Protein AF-0000000087668337 (afdb_homodimer)

Solvent-accessible surface area (backbone atoms only — not comparable to full-atom values): 15144 Å² total; per-residue (Å²): 127,88,75,75,79,46,71,64,55,29,49,51,50,40,56,55,50,51,51,52,46,49,46,36,30,24,17,50,89,38,24,88,79,44,70,65,66,58,62,66,52,31,51,35,89,62,14,36,35,23,49,52,70,34,54,79,33,43,48,66,58,47,54,49,54,56,60,73,37,53,34,71,37,79,84,42,61,47,74,46,82,41,77,73,42,81,50,44,76,55,94,60,34,35,32,36,32,30,31,45,35,35,34,46,77,85,37,49,31,29,29,30,35,43,37,31,33,34,65,29,90,85,16,95,53,37,34,22,39,38,35,38,43,27,12,42,65,36,70,63,70,70,73,84,117,129,87,77,75,79,48,72,65,55,30,48,52,51,40,56,54,52,52,52,52,47,50,47,36,31,25,17,49,90,38,25,88,79,44,71,66,66,57,63,67,52,29,50,33,89,60,13,36,37,22,50,52,70,33,55,78,34,45,47,66,59,45,51,49,53,57,60,72,36,55,32,70,38,81,83,43,61,48,74,44,83,39,78,73,41,84,50,43,76,57,94,59,34,36,32,36,32,32,32,46,36,35,34,46,77,84,38,51,31,30,30,31,34,43,37,32,34,33,64,28,89,84,14,94,54,39,33,23,39,39,35,37,42,27,12,42,63,35,69,63,71,71,76,82,118

Sequence (290 aa):
MSGSISLFERASAEVIAFHRFFVAWYDAATADTTDFGRCEQVFGQGFHMIPPTGRIFDREATIDLIRSNRGSFNGDFSIEIEDIRCGWEAADTIVVTYIEAQVRAGISSRRQASALFTSSSSAPNGVEWRHLHETWLQMPETSQAMSGSISLFERASAEVIAFHRFFVAWYDAATADTTDFGRCEQVFGQGFHMIPPTGRIFDREATIDLIRSNRGSFNGDFSIEIEDIRCGWEAADTIVVTYIEAQVRAGISSRRQASALFTSSSSAPNGVEWRHLHETWLQMPETSQA

Radius of gyration: 20.33 Å; Cα contacts (8 Å, |Δi|>4): 617; chains: 2; bounding box: 59×62×48 Å

Structure (mmCIF, N/CA/C/O backbone):
data_AF-0000000087668337-model_v1
#
loop_
_entity.id
_entity.type
_entity.pdbx_description
1 polymer 'DUF4440 domain-containing protein'
#
loop_
_atom_site.group_PDB
_atom_site.id
_atom_site.type_symbol
_atom_site.label_atom_id
_atom_site.label_alt_id
_atom_site.label_comp_id
_atom_site.label_asym_id
_atom_site.label_entity_id
_atom_site.label_seq_id
_atom_site.pdbx_PDB_ins_code
_atom_site.Cartn_x
_atom_site.Cartn_y
_atom_site.Cartn_z
_atom_site.occupancy
_atom_site.B_iso_or_equiv
_atom_site.auth_seq_id
_atom_site.auth_comp_id
_atom_site.auth_asym_id
_atom_site.auth_atom_id
_atom_site.pdbx_PDB_model_num
ATOM 1 N N . MET A 1 1 ? 30.109 9.797 21.062 1 36.62 1 MET A N 1
ATOM 2 C CA . MET A 1 1 ? 29.703 9.141 19.828 1 36.62 1 MET A CA 1
ATOM 3 C C . MET A 1 1 ? 28.312 9.578 19.406 1 36.62 1 MET A C 1
ATOM 5 O O . MET A 1 1 ? 27.328 9.266 20.078 1 36.62 1 MET A O 1
ATOM 9 N N . SER A 1 2 ? 27.906 10.82 19.156 1 43.69 2 SER A N 1
ATOM 10 C CA . SER A 1 2 ? 26.672 11.562 19 1 43.69 2 SER A CA 1
ATOM 11 C C . SER A 1 2 ? 25.641 10.766 18.188 1 43.69 2 SER A C 1
ATOM 13 O O . SER A 1 2 ? 25.828 10.531 17 1 43.69 2 SER A O 1
ATOM 15 N N . GLY A 1 3 ? 25.109 9.57 18.516 1 52.59 3 GLY A N 1
ATOM 16 C CA . GLY A 1 3 ? 24.469 8.398 17.953 1 52.59 3 GLY A CA 1
ATOM 17 C C . GLY A 1 3 ? 23.422 8.742 16.906 1 52.59 3 GLY A C 1
ATOM 18 O O . GLY A 1 3 ? 22.438 9.414 17.203 1 52.59 3 GLY A O 1
ATOM 19 N N . SER A 1 4 ? 23.781 8.898 15.523 1 75.69 4 SER A N 1
ATOM 20 C CA . SER A 1 4 ? 23 9.336 14.367 1 75.69 4 SER A CA 1
ATOM 21 C C . SER A 1 4 ? 21.625 8.664 14.336 1 75.69 4 SER A C 1
ATOM 23 O O . SER A 1 4 ? 21.516 7.48 14.664 1 75.69 4 SER A O 1
ATOM 25 N N . ILE A 1 5 ? 20.562 9.5 14.445 1 90.44 5 ILE A N 1
ATOM 26 C CA . ILE A 1 5 ? 19.172 9.078 14.359 1 90.44 5 ILE A CA 1
ATOM 27 C C . ILE A 1 5 ? 18.984 8.148 13.164 1 90.44 5 ILE A C 1
ATOM 29 O O . ILE A 1 5 ? 19.453 8.438 12.062 1 90.44 5 ILE A O 1
ATOM 33 N N . SER A 1 6 ? 18.594 6.844 13.398 1 96.38 6 SER A N 1
ATOM 34 C CA . SER A 1 6 ? 18.422 5.844 12.352 1 96.38 6 SER A CA 1
ATOM 35 C C . SER A 1 6 ? 17.406 6.301 11.312 1 96.38 6 SER A C 1
ATOM 37 O O . SER A 1 6 ? 16.625 7.227 11.562 1 96.38 6 SER A O 1
ATOM 39 N N . LEU A 1 7 ? 17.578 5.754 10.148 1 97.62 7 LEU A N 1
ATOM 40 C CA . LEU A 1 7 ? 16.594 6.027 9.094 1 97.62 7 LEU A CA 1
ATOM 41 C C . LEU A 1 7 ? 15.18 5.738 9.586 1 97.62 7 LEU A C 1
ATOM 43 O O . LEU A 1 7 ? 14.25 6.492 9.281 1 97.62 7 LEU A O 1
ATOM 47 N N . PHE A 1 8 ? 15 4.664 10.375 1 98.38 8 PHE A N 1
ATOM 48 C CA 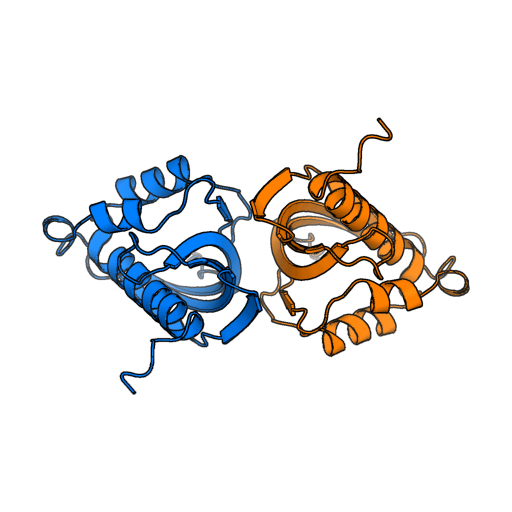. PHE A 1 8 ? 13.695 4.309 10.93 1 98.38 8 PHE A CA 1
ATOM 49 C C . PHE A 1 8 ? 13.195 5.395 11.867 1 98.38 8 PHE A C 1
ATOM 51 O O . PHE A 1 8 ? 12.023 5.77 11.828 1 98.38 8 PHE A O 1
ATOM 58 N N . GLU A 1 9 ? 14.008 5.809 12.656 1 98.19 9 GLU A N 1
ATOM 59 C CA . GLU A 1 9 ? 13.625 6.859 13.586 1 98.19 9 GLU A CA 1
ATOM 60 C C . GLU A 1 9 ? 13.227 8.133 12.852 1 98.19 9 GLU A C 1
ATOM 62 O O . GLU A 1 9 ? 12.258 8.797 13.219 1 98.19 9 GLU A O 1
ATOM 67 N N . ARG A 1 10 ? 13.945 8.5 11.82 1 98.5 10 ARG A N 1
ATOM 68 C CA . ARG A 1 10 ? 13.609 9.68 11.023 1 98.5 10 ARG A CA 1
ATOM 69 C C . ARG A 1 10 ? 12.266 9.5 10.32 1 98.5 10 ARG A C 1
ATOM 71 O O . ARG A 1 10 ? 11.43 10.406 10.336 1 98.5 10 ARG A O 1
ATOM 78 N N . ALA A 1 11 ? 12.062 8.367 9.742 1 98.75 11 ALA A N 1
ATOM 79 C CA . ALA A 1 11 ? 10.805 8.078 9.047 1 98.75 11 ALA A CA 1
ATOM 80 C C . ALA A 1 11 ? 9.633 8.102 10.016 1 98.75 11 ALA A C 1
ATOM 82 O O . ALA A 1 11 ? 8.578 8.664 9.711 1 98.75 11 ALA A O 1
ATOM 83 N N . SER A 1 12 ? 9.82 7.496 11.195 1 98.81 12 SER A N 1
ATOM 84 C CA . SER A 1 12 ? 8.781 7.477 12.219 1 98.81 12 SER A CA 1
ATOM 85 C C . SER A 1 12 ? 8.414 8.891 12.672 1 98.81 12 SER A C 1
ATOM 87 O O . SER A 1 12 ? 7.238 9.227 12.781 1 98.81 12 SER A O 1
ATOM 89 N N . ALA A 1 13 ? 9.422 9.633 12.891 1 98.62 13 ALA A N 1
ATOM 90 C CA . ALA A 1 13 ? 9.203 11.023 13.289 1 98.62 13 ALA A CA 1
ATOM 91 C C . ALA A 1 13 ? 8.453 11.789 12.211 1 98.62 13 ALA A C 1
ATOM 93 O O . ALA A 1 13 ? 7.598 12.625 12.516 1 98.62 13 ALA A O 1
ATOM 94 N N . GLU A 1 14 ? 8.75 11.562 11.008 1 98.75 14 GLU A N 1
ATOM 95 C CA . GLU A 1 14 ? 8.094 12.258 9.898 1 98.75 14 GLU A CA 1
ATOM 96 C C . GLU A 1 14 ? 6.625 11.852 9.789 1 98.75 14 GLU A C 1
ATOM 98 O O . GLU A 1 14 ? 5.758 12.688 9.547 1 98.75 14 GLU A O 1
ATOM 103 N N . VAL A 1 15 ? 6.336 10.547 9.961 1 98.88 15 VAL A N 1
ATOM 104 C CA . VAL A 1 15 ? 4.949 10.094 9.938 1 98.88 15 VAL A CA 1
ATOM 105 C C . VAL A 1 15 ? 4.141 10.859 10.992 1 98.88 15 VAL A C 1
ATOM 107 O O . VAL A 1 15 ? 3.074 11.398 10.688 1 98.88 15 VAL A O 1
ATOM 110 N N . ILE A 1 16 ? 4.648 10.93 12.148 1 98.81 16 ILE A N 1
ATOM 111 C CA . ILE A 1 16 ? 3.959 11.578 13.258 1 98.81 16 ILE A CA 1
ATOM 112 C C . ILE A 1 16 ? 3.828 13.07 12.977 1 98.81 16 ILE A C 1
ATOM 114 O O . ILE A 1 16 ? 2.736 13.641 13.07 1 98.81 16 ILE A O 1
ATOM 118 N N . ALA A 1 17 ? 4.898 13.703 12.586 1 98.56 17 ALA A N 1
ATOM 119 C CA . ALA A 1 17 ? 4.922 15.148 12.352 1 98.56 17 ALA A CA 1
ATOM 120 C C . ALA A 1 17 ? 3.967 15.531 11.227 1 98.56 17 ALA A C 1
ATOM 122 O O . ALA A 1 17 ? 3.26 16.547 11.328 1 98.56 17 ALA A O 1
ATOM 123 N N . PHE A 1 18 ? 3.965 14.789 10.203 1 98.62 18 PHE A N 1
ATOM 124 C CA . PHE A 1 18 ? 3.133 15.125 9.055 1 98.62 18 PHE A CA 1
ATOM 125 C C . PHE A 1 18 ? 1.654 15.008 9.398 1 98.62 18 PHE A C 1
ATOM 127 O O . PHE A 1 18 ? 0.834 15.797 8.93 1 98.62 18 PHE A O 1
ATOM 134 N N . HIS A 1 19 ? 1.286 14.039 10.18 1 98.69 19 HIS A N 1
ATOM 135 C CA . HIS A 1 19 ? -0.12 13.891 10.531 1 98.69 19 HIS A CA 1
ATOM 136 C C . HIS A 1 19 ? -0.551 14.953 11.539 1 98.69 19 HIS A C 1
ATOM 138 O O . HIS A 1 19 ? -1.711 15.367 11.547 1 98.69 19 HIS A O 1
ATOM 144 N N . ARG A 1 20 ? 0.39 15.375 12.391 1 98.12 20 ARG A N 1
ATOM 145 C CA . ARG A 1 20 ? 0.107 16.547 13.219 1 98.12 20 ARG A CA 1
ATOM 146 C C . ARG A 1 20 ? -0.131 17.781 12.359 1 98.12 20 ARG A C 1
ATOM 148 O O . ARG A 1 20 ? -1.021 18.578 12.641 1 98.12 20 ARG A O 1
ATOM 155 N N . PHE A 1 21 ? 0.666 17.906 11.305 1 98.44 21 PHE A N 1
ATOM 156 C CA . PHE A 1 21 ? 0.483 18.984 10.344 1 98.44 21 PHE A CA 1
ATOM 157 C C . PHE A 1 21 ? -0.919 18.938 9.75 1 98.44 21 PHE A C 1
ATOM 159 O O . PHE A 1 21 ? -1.579 19.984 9.633 1 98.44 21 PHE A O 1
ATOM 166 N N . PHE A 1 22 ? -1.418 17.75 9.336 1 97.88 22 PHE A N 1
ATOM 167 C CA . PHE A 1 22 ? -2.748 17.609 8.758 1 97.88 22 PHE A CA 1
ATOM 168 C C . PHE A 1 22 ? -3.812 18.156 9.703 1 97.88 22 PHE A C 1
ATOM 170 O O . PHE A 1 22 ? -4.703 18.906 9.289 1 97.88 22 PHE A O 1
ATOM 177 N N . VAL A 1 23 ? -3.701 17.719 10.961 1 98.31 23 VAL A N 1
ATOM 178 C CA . VAL A 1 23 ? -4.699 18.125 11.945 1 98.31 23 VAL A CA 1
ATOM 179 C C . VAL A 1 23 ? -4.699 19.656 12.078 1 98.31 23 VAL A C 1
ATOM 181 O O . VAL A 1 23 ? -5.758 20.281 12.062 1 98.31 23 VAL A O 1
ATOM 184 N N . ALA A 1 24 ? -3.533 20.234 12.156 1 98.44 24 ALA A N 1
ATOM 185 C CA . ALA A 1 24 ? -3.418 21.688 12.328 1 98.44 24 ALA A CA 1
ATOM 186 C C . ALA A 1 24 ? -3.887 22.422 11.078 1 98.44 24 ALA A C 1
ATOM 188 O O . ALA A 1 24 ? -4.586 23.438 11.18 1 98.44 24 ALA A O 1
ATOM 189 N N . TRP A 1 25 ? -3.547 21.938 9.883 1 98.56 25 TRP A N 1
ATOM 190 C CA . TRP A 1 25 ? -3.848 22.594 8.609 1 98.56 25 TRP A CA 1
ATOM 191 C C . TRP A 1 25 ? -5.344 22.547 8.32 1 98.56 25 TRP A C 1
ATOM 193 O O . TRP A 1 25 ? -5.902 23.5 7.781 1 98.56 25 TRP A O 1
ATOM 203 N N . TYR A 1 26 ? -5.965 21.453 8.727 1 98.25 26 TYR A N 1
ATOM 204 C CA . TYR A 1 26 ? -7.375 21.281 8.414 1 98.25 26 TYR A CA 1
ATOM 205 C C . TYR A 1 26 ? -8.258 22.016 9.422 1 98.25 26 TYR A C 1
ATOM 207 O O . TYR A 1 26 ? -9.445 22.234 9.18 1 98.25 26 TYR A O 1
ATOM 215 N N . ASP A 1 27 ? -7.734 22.359 10.547 1 98.19 27 ASP A N 1
ATOM 216 C CA . ASP A 1 27 ? -8.5 23.031 11.594 1 98.19 27 ASP A CA 1
ATOM 217 C C . ASP A 1 27 ? -8.562 24.547 11.359 1 98.19 27 ASP A C 1
ATOM 219 O O . ASP A 1 27 ? -7.527 25.203 11.258 1 98.19 27 ASP A O 1
ATOM 223 N N . ALA A 1 28 ? -9.758 25.094 11.336 1 98.19 28 ALA A N 1
ATOM 224 C CA . ALA A 1 28 ? -9.953 26.531 11.109 1 98.19 28 ALA A CA 1
ATOM 225 C C . ALA A 1 28 ? -9.203 27.359 12.141 1 98.19 28 ALA A C 1
ATOM 227 O O . ALA A 1 28 ? -8.672 28.422 11.828 1 98.19 28 ALA A O 1
ATOM 228 N N . ALA A 1 29 ? -9.039 26.875 13.305 1 98.19 29 ALA A N 1
ATOM 229 C CA . ALA A 1 29 ? -8.453 27.609 14.422 1 98.19 29 ALA A CA 1
ATOM 230 C C . ALA A 1 29 ? -6.941 27.734 14.258 1 98.19 29 ALA A C 1
ATOM 232 O O . ALA A 1 29 ? -6.336 28.688 14.75 1 98.19 29 ALA A O 1
ATOM 233 N N . THR A 1 30 ? -6.375 26.828 13.562 1 98.44 30 THR A N 1
ATOM 234 C CA . THR A 1 30 ? -4.918 26.797 13.562 1 98.44 30 THR A CA 1
ATOM 235 C C . THR A 1 30 ? -4.379 26.938 12.141 1 98.44 30 THR A C 1
ATOM 237 O O . THR A 1 30 ? -3.182 27.156 11.945 1 98.44 30 THR A O 1
ATOM 240 N N . ALA A 1 31 ? -5.18 26.891 11.086 1 98.38 31 ALA A N 1
ATOM 241 C CA . ALA A 1 31 ? -4.754 26.844 9.688 1 98.38 31 ALA A CA 1
ATOM 242 C C . ALA A 1 31 ? -3.914 28.062 9.32 1 98.38 31 ALA A C 1
ATOM 244 O O . ALA A 1 31 ? -2.898 27.938 8.633 1 98.38 31 ALA A O 1
ATOM 245 N N . ASP A 1 32 ? -4.273 29.188 9.789 1 97.81 32 ASP A N 1
ATOM 246 C CA . ASP A 1 32 ? -3.627 30.438 9.391 1 97.81 32 ASP A CA 1
ATOM 247 C C . ASP A 1 32 ? -2.199 30.516 9.922 1 97.81 32 ASP A C 1
ATOM 249 O O . ASP A 1 32 ? -1.37 31.266 9.391 1 97.81 32 ASP A O 1
ATOM 253 N N . THR A 1 33 ? -1.913 29.797 10.953 1 97.94 33 THR A N 1
ATOM 254 C CA . THR A 1 33 ? -0.583 29.859 11.555 1 97.94 33 THR A CA 1
ATOM 255 C C . THR A 1 33 ? 0.215 28.609 11.219 1 97.94 33 THR A C 1
ATOM 257 O O . THR A 1 33 ? 1.307 28.391 11.75 1 97.94 33 THR A O 1
ATOM 260 N N . THR A 1 34 ? -0.362 27.734 10.492 1 98.25 34 THR A N 1
ATOM 261 C CA . THR A 1 34 ? 0.309 26.5 10.094 1 98.25 34 THR A CA 1
ATOM 262 C C . THR A 1 34 ? 1.087 26.688 8.797 1 98.25 34 THR A C 1
ATOM 264 O O . THR A 1 34 ? 0.551 27.219 7.82 1 98.25 34 THR A O 1
ATOM 267 N N . ASP A 1 35 ? 2.301 26.297 8.742 1 97.5 35 ASP A N 1
ATOM 268 C CA . ASP A 1 35 ? 3.184 26.484 7.594 1 97.5 35 ASP A CA 1
ATOM 269 C C . ASP A 1 35 ? 2.914 25.438 6.516 1 97.5 35 ASP A C 1
ATOM 271 O O . ASP A 1 35 ? 3.387 24.312 6.613 1 97.5 35 ASP A O 1
ATOM 275 N N . PHE A 1 36 ? 2.281 25.797 5.449 1 98.19 36 PHE A N 1
ATOM 276 C CA . PHE A 1 36 ? 1.976 24.875 4.352 1 98.19 36 PHE A CA 1
ATOM 277 C C . PHE A 1 36 ? 3.248 24.469 3.621 1 98.19 36 PHE A C 1
ATOM 279 O O . PHE A 1 36 ? 3.287 23.406 2.98 1 98.19 36 PHE A O 1
ATOM 286 N N . GLY A 1 37 ? 4.32 25.25 3.662 1 97.06 37 GLY A N 1
ATOM 287 C CA . GLY A 1 37 ? 5.586 24.938 3.014 1 97.06 37 GLY A CA 1
ATOM 288 C C . GLY A 1 37 ? 6.137 23.578 3.398 1 97.06 37 GLY A C 1
ATOM 289 O O . GLY A 1 37 ? 6.77 22.906 2.58 1 97.06 37 GLY A O 1
ATOM 290 N N . ARG A 1 38 ? 5.875 23.156 4.594 1 96.25 38 ARG A N 1
ATOM 291 C CA . ARG A 1 38 ? 6.324 21.844 5.047 1 96.25 38 ARG A CA 1
ATOM 292 C C . ARG A 1 38 ? 5.805 20.75 4.125 1 96.25 38 ARG A C 1
ATOM 294 O O . ARG A 1 38 ? 6.539 19.812 3.781 1 96.25 38 ARG A O 1
ATOM 301 N N . CYS A 1 39 ? 4.531 20.828 3.779 1 95.62 39 CYS A N 1
ATOM 302 C CA . CYS A 1 39 ? 3.891 19.844 2.902 1 95.62 39 CYS A CA 1
ATOM 303 C C . CYS A 1 39 ? 4.664 19.703 1.597 1 95.62 39 CYS A C 1
ATOM 305 O O . CYS A 1 39 ? 4.953 18.578 1.166 1 95.62 39 CYS A O 1
ATOM 307 N N . GLU A 1 40 ? 5.066 20.766 1.047 1 95.12 40 GLU A N 1
ATOM 308 C CA . GLU A 1 40 ? 5.746 20.75 -0.246 1 95.12 40 GLU A CA 1
ATOM 309 C C . GLU A 1 40 ? 7.16 20.203 -0.123 1 95.12 40 GLU A C 1
ATOM 311 O O . GLU A 1 40 ? 7.715 19.672 -1.091 1 95.12 40 GLU A O 1
ATOM 316 N N . GLN A 1 41 ? 7.715 20.266 1.023 1 96.94 41 GLN A N 1
ATOM 317 C CA . GLN A 1 41 ? 9.102 19.891 1.257 1 96.94 41 GLN A CA 1
ATOM 318 C C . GLN A 1 41 ? 9.234 18.391 1.521 1 96.94 41 GLN A C 1
ATOM 320 O O . GLN A 1 41 ? 10.32 17.828 1.367 1 96.94 41 GLN A O 1
ATOM 325 N N . VAL A 1 42 ? 8.133 17.781 1.896 1 98.25 42 VAL A N 1
ATOM 326 C CA . VAL A 1 42 ? 8.297 16.406 2.393 1 98.25 42 VAL A CA 1
ATOM 327 C C . VAL A 1 42 ? 7.934 15.414 1.295 1 98.25 42 VAL A C 1
ATOM 329 O O . VAL A 1 42 ? 8.336 14.25 1.349 1 98.25 42 VAL A O 1
ATOM 332 N N . PHE A 1 43 ? 7.16 15.836 0.313 1 98.25 43 PHE A N 1
ATOM 333 C CA . PHE A 1 43 ? 6.844 14.938 -0.789 1 98.25 43 PHE A CA 1
ATOM 334 C C . PHE A 1 43 ? 7.926 14.992 -1.861 1 98.25 43 PHE A C 1
ATOM 336 O O . PHE A 1 43 ? 8.125 16.031 -2.502 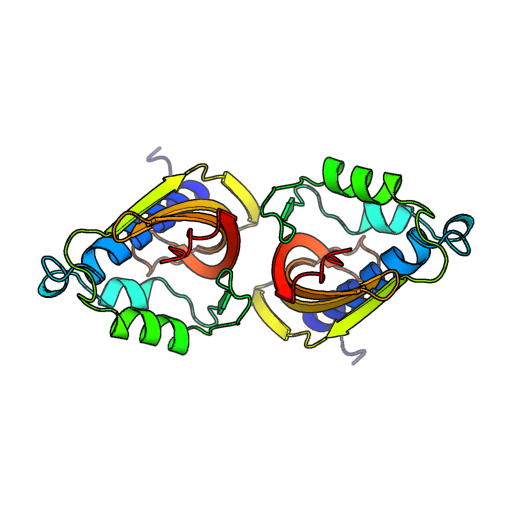1 98.25 43 PHE A O 1
ATOM 343 N N . GLY A 1 44 ? 8.602 13.891 -2.012 1 97.38 44 GLY A N 1
ATOM 344 C CA . GLY A 1 44 ? 9.617 13.836 -3.047 1 97.38 44 GLY A CA 1
ATOM 345 C C . GLY A 1 44 ? 9.047 13.93 -4.449 1 97.38 44 GLY A C 1
ATOM 346 O O . GLY A 1 44 ? 7.848 13.75 -4.652 1 97.38 44 GLY A O 1
ATOM 347 N N . GLN A 1 45 ? 9.953 14.234 -5.395 1 94.12 45 GLN A N 1
ATOM 348 C CA . GLN A 1 45 ? 9.547 14.172 -6.797 1 94.12 45 GLN A CA 1
ATOM 349 C C . GLN A 1 45 ? 9.102 12.758 -7.172 1 94.12 45 GLN A C 1
ATOM 351 O O . GLN A 1 45 ? 9.727 11.773 -6.754 1 94.12 45 GLN A O 1
ATOM 356 N N . GLY A 1 46 ? 8.016 12.633 -7.824 1 94 46 GLY A N 1
ATOM 357 C CA . GLY A 1 46 ? 7.516 11.336 -8.242 1 94 46 GLY A CA 1
ATOM 358 C C . GLY A 1 46 ? 6.629 10.672 -7.203 1 94 46 GLY A C 1
ATOM 359 O O . GLY A 1 46 ? 6.195 9.531 -7.383 1 94 46 GLY A O 1
ATOM 360 N N . PHE A 1 47 ? 6.402 11.383 -6.133 1 97.88 47 PHE A N 1
ATOM 361 C CA . PHE A 1 47 ? 5.551 10.844 -5.082 1 97.88 47 PHE A CA 1
ATOM 362 C C . PHE A 1 47 ? 4.188 10.453 -5.641 1 97.88 47 PHE A C 1
ATOM 364 O O . PHE A 1 47 ? 3.619 11.172 -6.465 1 97.88 47 PHE A O 1
ATOM 371 N N . HIS A 1 48 ? 3.682 9.312 -5.195 1 98.44 48 HIS A N 1
ATOM 372 C CA . HIS A 1 48 ? 2.307 8.883 -5.414 1 98.44 48 HIS A CA 1
ATOM 373 C C . HIS A 1 48 ? 1.674 8.383 -4.117 1 98.44 48 HIS A C 1
ATOM 375 O O . HIS A 1 48 ? 2.363 7.832 -3.256 1 98.44 48 HIS A O 1
ATOM 381 N N . MET A 1 49 ? 0.405 8.539 -4.035 1 98.5 49 MET A N 1
ATOM 382 C CA . MET A 1 49 ? -0.319 7.93 -2.926 1 98.5 49 MET A CA 1
ATOM 383 C C . MET A 1 49 ? -1.58 7.227 -3.418 1 98.5 49 MET A C 1
ATOM 385 O O . MET A 1 49 ? -2.117 7.574 -4.473 1 98.5 49 MET A O 1
ATOM 389 N N . ILE A 1 50 ? -1.956 6.27 -2.752 1 98.81 50 ILE A N 1
ATOM 390 C CA . ILE A 1 50 ? -3.186 5.508 -2.945 1 98.81 50 ILE A CA 1
ATOM 391 C C . ILE A 1 50 ? -3.951 5.418 -1.627 1 98.81 50 ILE A C 1
ATOM 393 O O . ILE A 1 50 ? -3.66 4.562 -0.789 1 98.81 50 ILE A O 1
ATOM 397 N N . PRO A 1 51 ? -4.902 6.316 -1.447 1 98.31 51 PRO A N 1
ATOM 398 C CA . PRO A 1 51 ? -5.781 6.188 -0.283 1 98.31 51 PRO A CA 1
ATOM 399 C C . PRO A 1 51 ? -6.695 4.969 -0.364 1 98.31 51 PRO A C 1
ATOM 401 O O . PRO A 1 51 ? -6.68 4.246 -1.363 1 98.31 51 PRO A O 1
ATOM 404 N N . PRO A 1 52 ? -7.504 4.691 0.689 1 98.12 52 PRO A N 1
ATOM 405 C CA . PRO A 1 52 ? -8.305 3.465 0.751 1 98.12 52 PRO A CA 1
ATOM 406 C C . PRO A 1 52 ? -9.312 3.363 -0.388 1 98.12 52 PRO A C 1
ATOM 408 O O . PRO A 1 52 ? -9.898 2.299 -0.604 1 98.12 52 PRO A O 1
ATOM 411 N N . THR A 1 53 ? -9.508 4.367 -1.144 1 96.44 53 THR A N 1
ATOM 412 C CA . THR A 1 53 ? -10.406 4.32 -2.293 1 96.44 53 THR A CA 1
ATOM 413 C C . THR A 1 53 ? -9.758 3.572 -3.455 1 96.44 53 THR A C 1
ATOM 415 O O . THR A 1 53 ? -10.438 3.184 -4.406 1 96.44 53 THR A O 1
ATOM 418 N N . GLY A 1 54 ? -8.477 3.477 -3.451 1 97.81 54 GLY A N 1
ATOM 419 C CA . GLY A 1 54 ? -7.734 2.775 -4.484 1 97.81 54 GLY A CA 1
ATOM 420 C C . GLY A 1 54 ? -7.281 3.684 -5.613 1 97.81 54 GLY A C 1
ATOM 421 O O . GLY A 1 54 ? -6.484 3.279 -6.461 1 97.81 54 GLY A O 1
ATOM 422 N N . ARG A 1 55 ? -7.789 4.891 -5.645 1 97.19 55 ARG A N 1
ATOM 423 C CA . ARG A 1 55 ? -7.398 5.832 -6.688 1 97.19 55 ARG A CA 1
ATOM 424 C C . ARG A 1 55 ? -5.961 6.305 -6.492 1 97.19 55 ARG A C 1
ATOM 426 O O . ARG A 1 55 ? -5.543 6.578 -5.367 1 97.19 55 ARG A O 1
ATOM 433 N N . ILE A 1 56 ? -5.254 6.469 -7.617 1 98.31 56 ILE A N 1
ATOM 434 C CA . ILE A 1 56 ? -3.871 6.926 -7.527 1 98.31 56 ILE A CA 1
ATOM 435 C C . ILE A 1 56 ? -3.82 8.445 -7.652 1 98.31 56 ILE A C 1
ATOM 437 O O . ILE A 1 56 ? -4.418 9.023 -8.562 1 98.31 56 ILE A O 1
ATOM 441 N N . PHE A 1 57 ? -3.133 9.125 -6.742 1 98.38 57 PHE A N 1
ATOM 442 C CA . PHE A 1 57 ? -2.84 10.555 -6.812 1 98.38 57 PHE A CA 1
ATOM 443 C C . PHE A 1 57 ? -1.344 10.789 -6.977 1 98.38 57 PHE A C 1
ATOM 445 O O . PHE A 1 57 ? -0.533 10.188 -6.27 1 98.38 57 PHE A O 1
ATOM 452 N N . ASP A 1 58 ? -1.001 11.617 -7.883 1 98.31 58 ASP A N 1
ATOM 453 C CA . ASP A 1 58 ? 0.4 12.016 -7.953 1 98.31 58 ASP A CA 1
ATOM 454 C C . ASP A 1 58 ? 0.689 13.172 -6.996 1 98.31 58 ASP A C 1
ATOM 456 O O . ASP A 1 58 ? -0.187 13.594 -6.238 1 98.31 58 ASP A O 1
ATOM 460 N N . ARG A 1 59 ? 1.895 13.609 -7.035 1 98.25 59 ARG A N 1
ATOM 461 C CA . ARG A 1 59 ? 2.387 14.617 -6.102 1 98.25 59 ARG A CA 1
ATOM 462 C C . ARG A 1 59 ? 1.554 15.891 -6.188 1 98.25 59 ARG A C 1
ATOM 464 O O . ARG A 1 59 ? 1.077 16.391 -5.168 1 98.25 59 ARG A O 1
ATOM 471 N N . GLU A 1 60 ? 1.364 16.406 -7.363 1 98.19 60 GLU A N 1
ATOM 472 C CA 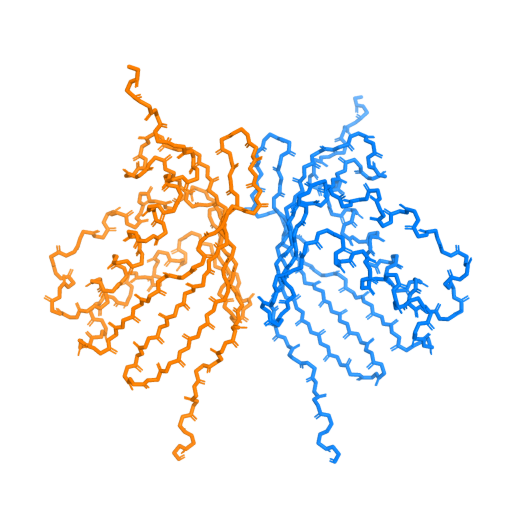. GLU A 1 60 ? 0.641 17.656 -7.551 1 98.19 60 GLU A CA 1
ATOM 473 C C . GLU A 1 60 ? -0.806 17.531 -7.078 1 98.19 60 GLU A C 1
ATOM 475 O O . GLU A 1 60 ? -1.299 18.391 -6.344 1 98.19 60 GLU A O 1
ATOM 480 N N . ALA A 1 61 ? -1.446 16.484 -7.52 1 98.06 61 ALA A N 1
ATOM 481 C CA . ALA A 1 61 ? -2.832 16.266 -7.117 1 98.06 61 ALA A CA 1
ATOM 482 C C . ALA A 1 61 ? -2.947 16.125 -5.602 1 98.06 61 ALA A C 1
ATOM 484 O O . ALA A 1 61 ? -3.904 16.625 -5 1 98.06 61 ALA A O 1
ATOM 485 N N . THR A 1 62 ? -2.01 15.453 -4.953 1 98.06 62 THR A N 1
ATOM 486 C CA . THR A 1 62 ? -1.988 15.297 -3.504 1 98.06 62 THR A CA 1
ATOM 487 C C . THR A 1 62 ? -1.871 16.656 -2.814 1 98.06 62 THR A C 1
ATOM 489 O O . THR A 1 62 ? -2.66 16.969 -1.921 1 98.06 62 THR A O 1
ATOM 492 N N . ILE A 1 63 ? -0.921 17.406 -3.24 1 98.19 63 ILE A N 1
ATOM 493 C CA . ILE A 1 63 ? -0.667 18.703 -2.633 1 98.19 63 ILE A CA 1
ATOM 494 C C . ILE A 1 63 ? -1.884 19.609 -2.82 1 98.19 63 ILE A C 1
ATOM 496 O O . ILE A 1 63 ? -2.289 20.312 -1.893 1 98.19 63 ILE A O 1
ATOM 500 N N . ASP A 1 64 ? -2.516 19.547 -3.951 1 98.06 64 ASP A N 1
ATOM 501 C CA . ASP A 1 64 ? -3.705 20.344 -4.223 1 98.06 64 ASP A CA 1
ATOM 502 C C . ASP A 1 64 ? -4.859 19.953 -3.309 1 98.06 64 ASP A C 1
ATOM 504 O O . ASP A 1 64 ? -5.602 20.797 -2.826 1 98.06 64 ASP A O 1
ATOM 508 N N . LEU A 1 65 ? -5.008 18.688 -3.201 1 97.12 65 LEU A N 1
ATOM 509 C CA . LEU A 1 65 ? -6.051 18.188 -2.314 1 97.12 65 LEU A CA 1
ATOM 510 C C . LEU A 1 65 ? -5.852 18.703 -0.893 1 97.12 65 LEU A C 1
ATOM 512 O O . LEU A 1 65 ? -6.797 19.172 -0.255 1 97.12 65 LEU A O 1
ATOM 516 N N . ILE A 1 66 ? -4.637 18.578 -0.385 1 97.94 66 ILE A N 1
ATOM 517 C CA . ILE A 1 66 ? -4.328 19.062 0.961 1 97.94 66 ILE A CA 1
ATOM 518 C C . ILE A 1 66 ? -4.562 20.562 1.045 1 97.94 66 ILE A C 1
ATOM 520 O O . ILE A 1 66 ? -5.184 21.047 1.994 1 97.94 66 ILE A O 1
ATOM 524 N N . ARG A 1 67 ? -4.082 21.266 0.052 1 98.19 67 ARG A N 1
ATOM 525 C CA . ARG A 1 67 ? -4.25 22.719 0.011 1 98.19 67 ARG A CA 1
ATOM 526 C C . ARG A 1 67 ? -5.723 23.094 0.084 1 98.19 67 ARG A C 1
ATOM 528 O O . ARG A 1 67 ? -6.098 24.016 0.821 1 98.19 67 ARG A O 1
ATOM 535 N N . SER A 1 68 ? -6.547 22.422 -0.568 1 97.75 68 SER A N 1
ATOM 536 C CA . SER A 1 68 ? -7.965 22.75 -0.688 1 97.75 68 SER A CA 1
ATOM 537 C C . SER A 1 68 ? -8.703 22.469 0.617 1 97.75 68 SER A C 1
ATOM 539 O O . SER A 1 68 ? -9.805 22.984 0.829 1 97.75 68 SER A O 1
ATOM 541 N N . ASN A 1 69 ? -8.094 21.75 1.508 1 97.5 69 ASN A N 1
ATOM 542 C CA . ASN A 1 69 ? -8.758 21.375 2.756 1 97.5 69 ASN A CA 1
ATOM 543 C C . ASN A 1 69 ? -8.352 22.297 3.898 1 97.5 69 ASN A C 1
ATOM 545 O O . ASN A 1 69 ? -8.656 22.031 5.062 1 97.5 69 ASN A O 1
ATOM 549 N N . ARG A 1 70 ? -7.73 23.344 3.568 1 98.19 70 ARG A N 1
ATOM 550 C CA . ARG A 1 70 ? -7.309 24.297 4.594 1 98.19 70 ARG A CA 1
ATOM 551 C C . ARG A 1 70 ? -8.492 24.734 5.453 1 98.19 70 ARG A C 1
ATOM 553 O O . ARG A 1 70 ? -9.477 25.266 4.938 1 98.19 70 ARG A O 1
ATOM 560 N N . GLY A 1 71 ? -8.336 24.516 6.738 1 98.31 71 GLY A N 1
ATOM 561 C CA . GLY A 1 71 ? -9.297 25.062 7.684 1 98.31 71 GLY A CA 1
ATOM 562 C C . GLY A 1 71 ? -10.703 24.531 7.465 1 98.31 71 GLY A C 1
ATOM 563 O O . GLY A 1 71 ? -11.68 25.219 7.781 1 98.31 71 GLY A O 1
ATOM 564 N N . SER A 1 72 ? -10.82 23.375 6.867 1 97.5 72 SER A N 1
ATOM 565 C CA . SER A 1 72 ? -12.125 22.828 6.496 1 97.5 72 SER A CA 1
ATOM 566 C C . SER A 1 72 ? -12.82 22.203 7.699 1 97.5 72 SER A C 1
ATOM 568 O O . SER A 1 72 ? -14 21.859 7.629 1 97.5 72 SER A O 1
ATOM 570 N N . PHE A 1 73 ? -12.086 22.031 8.773 1 96.88 73 PHE A N 1
ATOM 571 C CA . PHE A 1 73 ? -12.664 21.406 9.961 1 96.88 73 PHE A CA 1
ATOM 572 C C . PHE A 1 73 ? -12.688 22.375 11.133 1 96.88 73 PHE A C 1
ATOM 574 O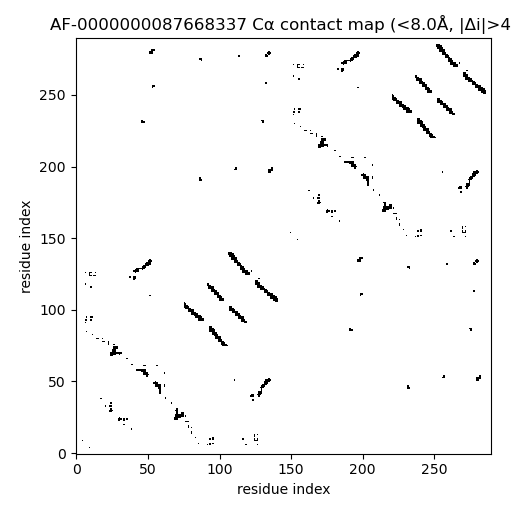 O . PHE A 1 73 ? -11.969 23.391 11.125 1 96.88 73 PHE A O 1
ATOM 581 N N . ASN A 1 74 ? -13.586 22.062 12.133 1 96.44 74 ASN A N 1
ATOM 582 C CA . ASN A 1 74 ? -13.781 22.953 13.281 1 96.44 74 ASN A CA 1
ATOM 583 C C . ASN A 1 74 ? -13.562 22.203 14.602 1 96.44 74 ASN A C 1
ATOM 585 O O . ASN A 1 74 ? -14.516 21.984 15.352 1 96.44 74 ASN A O 1
ATOM 589 N N . GLY A 1 75 ? -12.398 21.844 14.906 1 95.12 75 GLY A N 1
ATOM 590 C CA . GLY A 1 75 ? -12 21.281 16.188 1 95.12 75 GLY A CA 1
ATOM 591 C C . GLY A 1 75 ? -12.531 19.891 16.406 1 95.12 75 GLY A C 1
ATOM 592 O O . GLY A 1 75 ? -12.492 19.375 17.531 1 95.12 75 GLY A O 1
ATOM 593 N N . ASP A 1 76 ? -13.039 19.188 15.445 1 95.69 76 ASP A N 1
ATOM 594 C CA . ASP A 1 76 ? -13.68 17.875 15.594 1 95.69 76 ASP A CA 1
ATOM 595 C C . ASP A 1 76 ? -12.922 16.812 14.805 1 95.69 76 ASP A C 1
ATOM 597 O O . ASP A 1 76 ? -13.508 15.82 14.383 1 95.69 76 ASP A O 1
ATOM 601 N N . PHE A 1 77 ? -11.68 17.141 14.609 1 97.44 77 PHE A N 1
ATOM 602 C CA . PHE A 1 77 ? -10.859 16.219 13.836 1 97.44 77 PHE A CA 1
ATOM 603 C C . PHE A 1 77 ? -9.594 15.852 14.594 1 97.44 77 PHE A C 1
ATOM 605 O O . PHE A 1 77 ? -8.875 16.734 15.07 1 97.44 77 PHE A O 1
ATOM 612 N N . SER A 1 78 ? -9.32 14.531 14.703 1 98.12 78 SER A N 1
ATOM 613 C CA . SER A 1 78 ? -8.086 14.062 15.336 1 98.12 78 SER A CA 1
ATOM 614 C C . SER A 1 78 ? -7.52 12.852 14.609 1 98.12 78 SER A C 1
ATOM 616 O O . SER A 1 78 ? -8.266 12.078 14 1 98.12 78 SER A O 1
ATOM 618 N N . ILE A 1 79 ? -6.234 12.719 14.664 1 98.69 79 ILE A N 1
ATOM 619 C CA . ILE A 1 79 ? -5.523 11.578 14.109 1 98.69 79 ILE A CA 1
ATOM 620 C C . ILE A 1 79 ? -4.57 11 15.148 1 98.69 79 ILE A C 1
ATOM 622 O O . ILE A 1 79 ? -3.816 11.734 15.789 1 98.69 79 ILE A O 1
ATOM 626 N N . GLU A 1 80 ? -4.641 9.758 15.375 1 98.69 80 GLU A N 1
ATOM 627 C CA . GLU A 1 80 ? -3.641 9.023 16.141 1 98.69 80 GLU A CA 1
ATOM 628 C C . GLU A 1 80 ? -2.871 8.047 15.258 1 98.69 80 GLU A C 1
ATOM 630 O O . GLU A 1 80 ? -3.463 7.359 14.422 1 98.69 80 GLU A O 1
ATOM 635 N N . ILE A 1 81 ? -1.529 8.078 15.414 1 98.88 81 ILE A N 1
ATOM 636 C CA . ILE A 1 81 ? -0.671 7.141 14.703 1 98.88 81 ILE A CA 1
ATOM 637 C C . ILE A 1 81 ? -0.278 5.992 15.633 1 98.88 81 ILE A C 1
ATOM 639 O O . ILE A 1 81 ? 0.235 6.223 16.734 1 98.88 81 ILE A O 1
ATOM 643 N N . GLU A 1 82 ? -0.532 4.797 15.125 1 98.62 82 GLU A N 1
ATOM 644 C CA . GLU A 1 82 ? -0.302 3.604 15.938 1 98.62 82 GLU A CA 1
ATOM 645 C C . GLU A 1 82 ? 0.591 2.604 15.211 1 98.62 82 GLU A C 1
ATOM 647 O O . GLU A 1 82 ? 0.64 2.59 13.977 1 98.62 82 GLU A O 1
ATOM 652 N N . ASP A 1 83 ? 1.386 1.826 16.016 1 98.38 83 ASP A N 1
ATOM 653 C CA . ASP A 1 83 ? 2.025 0.594 15.562 1 98.38 83 ASP A CA 1
ATOM 654 C C . ASP A 1 83 ? 2.957 0.859 14.375 1 98.38 83 ASP A C 1
ATOM 656 O O . ASP A 1 83 ? 2.867 0.189 13.352 1 98.38 83 ASP A O 1
ATOM 660 N N . ILE A 1 84 ? 3.82 1.862 14.508 1 98.88 84 ILE A N 1
ATOM 661 C CA . ILE A 1 84 ? 4.82 2.105 13.477 1 98.88 84 ILE A CA 1
ATOM 662 C C . ILE A 1 84 ? 5.871 0.997 13.5 1 98.88 84 ILE A C 1
ATOM 664 O O . ILE A 1 84 ? 6.426 0.683 14.555 1 98.88 84 ILE A O 1
ATOM 668 N N . ARG A 1 85 ? 6.141 0.4 12.367 1 98.44 85 ARG A N 1
ATOM 669 C CA . ARG A 1 85 ? 7.113 -0.681 12.258 1 98.44 85 ARG A CA 1
ATOM 670 C C . ARG A 1 85 ? 7.949 -0.539 10.992 1 98.44 85 ARG A C 1
ATOM 672 O O . ARG A 1 85 ? 7.473 -0.013 9.984 1 98.44 85 ARG A O 1
ATOM 679 N N . CYS A 1 86 ? 9.133 -0.991 11.094 1 98.25 86 CYS A N 1
ATOM 680 C CA . CYS A 1 86 ? 9.953 -1.114 9.898 1 98.25 86 CYS A CA 1
ATOM 681 C C . CYS A 1 86 ? 9.523 -2.32 9.07 1 98.25 86 CYS A C 1
ATOM 683 O O . CYS A 1 86 ? 9.578 -3.457 9.539 1 98.25 86 CYS A O 1
ATOM 685 N N . GLY A 1 87 ? 9.133 -2.119 7.883 1 97.19 87 GLY A N 1
ATOM 686 C CA . GLY A 1 87 ? 8.742 -3.199 6.992 1 97.19 87 GLY A CA 1
ATOM 687 C C . GLY A 1 87 ? 9.898 -3.73 6.16 1 97.19 87 GLY A C 1
ATOM 688 O O . GLY A 1 87 ? 10.031 -4.941 5.969 1 97.19 87 GLY A O 1
ATOM 689 N N . TRP A 1 88 ? 10.648 -2.807 5.625 1 96.94 88 TRP A N 1
ATOM 690 C CA . TRP A 1 88 ? 11.797 -3.098 4.773 1 96.94 88 TRP A CA 1
ATOM 691 C C . TRP A 1 88 ? 12.758 -1.915 4.734 1 96.94 88 TRP A C 1
ATOM 693 O O . TRP A 1 88 ? 12.328 -0.759 4.707 1 96.94 88 TRP A O 1
ATOM 703 N N . GLU A 1 89 ? 14.047 -2.234 4.723 1 96.94 89 GLU A N 1
ATOM 704 C CA . GLU A 1 89 ? 15.039 -1.164 4.652 1 96.94 89 GLU A CA 1
ATOM 705 C C . GLU A 1 89 ? 16.266 -1.598 3.855 1 96.94 89 GLU A C 1
ATOM 707 O O . GLU A 1 89 ? 16.734 -2.727 4.004 1 96.94 89 GLU A O 1
ATOM 712 N N . ALA A 1 90 ? 16.688 -0.739 2.973 1 92.62 90 ALA A N 1
ATOM 713 C CA . ALA A 1 90 ? 17.953 -0.901 2.271 1 92.62 90 ALA A CA 1
ATOM 714 C C . ALA A 1 90 ? 18.578 0.453 1.951 1 92.62 90 ALA A C 1
ATOM 716 O O . ALA A 1 90 ? 17.953 1.295 1.303 1 92.62 90 ALA A O 1
ATOM 717 N N . ALA A 1 91 ? 19.828 0.585 2.342 1 89.19 91 ALA A N 1
ATOM 718 C CA . ALA A 1 91 ? 20.578 1.804 2.07 1 89.19 91 ALA A CA 1
ATOM 719 C C . ALA A 1 91 ? 19.812 3.039 2.541 1 89.19 91 ALA A C 1
ATOM 721 O O . ALA A 1 91 ? 19.516 3.176 3.729 1 89.19 91 ALA A O 1
ATOM 722 N N . ASP A 1 92 ? 19.406 3.877 1.696 1 95.12 92 ASP A N 1
ATOM 723 C CA . ASP A 1 92 ? 18.766 5.145 2.041 1 95.12 92 ASP A CA 1
ATOM 724 C C . ASP A 1 92 ? 17.25 5.066 1.834 1 95.12 92 ASP A C 1
ATOM 726 O O . ASP A 1 92 ? 16.594 6.098 1.742 1 95.12 92 ASP A O 1
ATOM 730 N N . THR A 1 93 ? 16.734 3.857 1.706 1 97.5 93 THR A N 1
ATOM 731 C CA . THR A 1 93 ? 15.328 3.646 1.415 1 97.5 93 THR A CA 1
ATOM 732 C C . THR A 1 93 ? 14.68 2.779 2.488 1 97.5 93 THR A C 1
ATOM 734 O O . THR A 1 93 ? 15.266 1.788 2.932 1 97.5 93 THR A O 1
ATOM 737 N N . ILE A 1 94 ? 13.461 3.145 2.93 1 98.06 94 ILE A N 1
ATOM 738 C CA . ILE A 1 94 ? 12.789 2.375 3.969 1 98.06 94 ILE A CA 1
ATOM 739 C C . ILE A 1 94 ? 11.281 2.359 3.701 1 98.06 94 ILE A C 1
ATOM 741 O O . ILE A 1 94 ? 10.719 3.346 3.225 1 98.06 94 ILE A O 1
ATOM 745 N N . VAL A 1 95 ? 10.672 1.228 3.91 1 98.69 95 VAL A N 1
ATOM 746 C CA . VAL A 1 95 ? 9.227 1.119 4.027 1 98.69 95 VAL A CA 1
ATOM 747 C C . VAL A 1 95 ? 8.828 1.03 5.5 1 98.69 95 VAL A C 1
ATOM 749 O O . VAL A 1 95 ? 9.328 0.171 6.23 1 98.69 95 VAL A O 1
ATOM 752 N N . VAL A 1 96 ? 7.945 1.896 5.934 1 98.75 96 VAL A N 1
ATOM 753 C CA . VAL A 1 96 ? 7.359 1.787 7.266 1 98.75 96 VAL A CA 1
ATOM 754 C C . VAL A 1 96 ? 5.855 1.537 7.148 1 98.75 96 VAL A C 1
ATOM 756 O O . VAL A 1 96 ? 5.207 2.043 6.234 1 98.75 96 VAL A O 1
ATOM 759 N N . THR A 1 97 ? 5.359 0.741 8.023 1 98.88 97 THR A N 1
ATOM 760 C CA . THR A 1 97 ? 3.916 0.565 8.164 1 98.88 97 THR A CA 1
ATOM 761 C C . THR A 1 97 ? 3.416 1.218 9.453 1 98.88 97 THR A C 1
ATOM 763 O O . THR A 1 97 ? 4.176 1.374 10.414 1 98.88 97 THR A O 1
ATOM 766 N N . TYR A 1 98 ? 2.229 1.649 9.422 1 98.94 98 TYR A N 1
ATOM 767 C CA . TYR A 1 98 ? 1.589 2.23 10.602 1 98.94 98 TYR A CA 1
ATOM 768 C C . TYR A 1 98 ? 0.073 2.244 10.445 1 98.94 98 TYR A C 1
ATOM 770 O O . TYR A 1 98 ? -0.446 2.031 9.344 1 98.94 98 TYR A O 1
ATOM 778 N N . ILE A 1 99 ? -0.58 2.424 11.555 1 98.94 99 ILE A N 1
ATOM 779 C CA . ILE A 1 99 ? -2.029 2.592 11.555 1 98.94 99 ILE A CA 1
ATOM 780 C C . ILE A 1 99 ? -2.377 4.055 11.82 1 98.94 99 ILE A C 1
ATOM 782 O O . ILE A 1 99 ? -1.848 4.668 12.75 1 98.94 99 ILE A O 1
ATOM 786 N N . GLU A 1 100 ? -3.168 4.562 10.953 1 98.88 100 GLU A N 1
ATOM 787 C CA . GLU A 1 100 ? -3.754 5.887 11.133 1 98.88 100 GLU A CA 1
ATOM 788 C C . GLU A 1 100 ? -5.188 5.793 11.648 1 98.88 100 GLU A C 1
ATOM 790 O O . GLU A 1 100 ? -6.074 5.312 10.938 1 98.88 100 GLU A O 1
ATOM 795 N N . ALA A 1 101 ? -5.41 6.18 12.867 1 98.69 101 ALA A N 1
ATOM 796 C CA . ALA A 1 101 ? -6.742 6.234 13.469 1 98.69 101 ALA A CA 1
ATOM 797 C C . ALA A 1 101 ? -7.281 7.664 13.477 1 98.69 101 ALA A C 1
ATOM 799 O O . ALA A 1 101 ? -6.672 8.555 14.07 1 98.69 101 ALA A O 1
ATOM 800 N N . GLN A 1 102 ? -8.484 7.859 12.828 1 98.12 102 GLN A N 1
ATOM 801 C CA . GLN A 1 102 ? -9.062 9.195 12.703 1 98.12 102 GLN A CA 1
ATOM 802 C C . GLN A 1 102 ? -10.438 9.258 13.359 1 98.12 102 GLN A C 1
ATOM 804 O O . GLN A 1 102 ? -11.188 8.273 13.359 1 98.12 102 GLN A O 1
ATOM 809 N N . VAL A 1 103 ? -10.648 10.375 13.977 1 97.44 103 VAL A N 1
ATOM 810 C CA . VAL A 1 103 ? -12 10.727 14.391 1 97.44 103 VAL A CA 1
ATOM 811 C C . VAL A 1 103 ? -12.398 12.055 13.758 1 97.44 103 VAL A C 1
ATOM 813 O O . VAL A 1 103 ? -11.672 13.047 13.859 1 97.44 103 VAL A O 1
ATOM 816 N N . ARG A 1 104 ? -13.445 12.031 13.039 1 95.94 104 ARG A N 1
ATOM 817 C CA . ARG A 1 104 ? -14.023 13.242 12.469 1 95.94 104 ARG A CA 1
ATOM 818 C C . ARG A 1 104 ? -15.5 13.359 12.812 1 95.94 104 ARG A C 1
ATOM 820 O O . ARG A 1 104 ? -16.312 12.523 12.398 1 95.94 104 ARG A O 1
ATOM 827 N N . ALA A 1 105 ? -15.797 14.398 13.438 1 95.38 105 ALA A N 1
ATOM 828 C CA . ALA A 1 105 ? -17.188 14.664 13.812 1 95.38 105 ALA A CA 1
ATOM 829 C C . ALA A 1 105 ? -17.812 13.445 14.477 1 95.38 105 ALA A C 1
ATOM 831 O O . ALA A 1 105 ? -18.938 13.055 14.133 1 95.38 105 ALA A O 1
ATOM 832 N N . GLY A 1 106 ? -17.031 12.773 15.258 1 95.25 106 GLY A N 1
ATOM 833 C CA . GLY A 1 106 ? -17.516 11.664 16.062 1 95.25 106 GLY A CA 1
ATOM 834 C C . GLY A 1 106 ? -17.469 10.336 15.328 1 95.25 106 GLY A C 1
ATOM 835 O O . GLY A 1 106 ? -17.734 9.289 15.914 1 95.25 106 GLY A O 1
ATOM 836 N N . ILE A 1 107 ? -17.141 10.352 14.055 1 97.06 107 ILE A N 1
ATOM 837 C CA . ILE A 1 107 ? -17.047 9.133 13.266 1 97.06 107 ILE A CA 1
ATOM 838 C C . ILE A 1 107 ? -15.609 8.633 13.234 1 97.06 107 ILE A C 1
ATOM 840 O O . ILE A 1 107 ? -14.695 9.375 12.875 1 97.06 107 ILE A O 1
ATOM 844 N N . SER A 1 108 ? -15.406 7.395 13.656 1 98 108 SER A N 1
ATOM 845 C CA . SER A 1 108 ? -14.07 6.812 13.719 1 98 108 SER A CA 1
ATOM 846 C C . SER A 1 108 ? -13.758 5.996 12.469 1 98 108 SER A C 1
ATOM 848 O O . SER A 1 108 ? -14.648 5.352 11.906 1 98 108 SER A O 1
ATOM 850 N N . SER A 1 109 ? -12.562 6.027 12.078 1 98.06 109 SER A N 1
ATOM 851 C CA . SER A 1 109 ? -12.023 5.188 11.008 1 98.06 109 SER A CA 1
ATOM 852 C C . SER A 1 109 ? -10.57 4.828 11.273 1 98.06 109 SER A C 1
ATOM 854 O O . SER A 1 109 ? -9.891 5.488 12.062 1 98.06 109 SER A O 1
ATOM 856 N N . ARG A 1 110 ? -10.148 3.725 10.766 1 98.62 110 ARG A N 1
ATOM 857 C CA . ARG A 1 110 ? -8.758 3.285 10.852 1 98.62 110 ARG A CA 1
ATOM 858 C C . ARG A 1 110 ? -8.266 2.77 9.5 1 98.62 110 ARG A C 1
ATOM 860 O O . ARG A 1 110 ? -9 2.086 8.789 1 98.62 110 ARG A O 1
ATOM 867 N N . ARG A 1 111 ? -7.098 3.174 9.188 1 98.81 111 ARG A N 1
ATOM 868 C CA . ARG A 1 111 ? -6.504 2.66 7.961 1 98.81 111 ARG A CA 1
ATOM 869 C C . ARG A 1 111 ? -5.078 2.17 8.203 1 98.81 111 ARG A C 1
ATOM 871 O O . ARG A 1 111 ? -4.355 2.732 9.023 1 98.81 111 ARG A O 1
ATOM 878 N N . GLN A 1 112 ? -4.719 1.019 7.633 1 98.88 112 GLN A N 1
ATOM 879 C CA . GLN A 1 112 ? -3.363 0.484 7.555 1 98.88 112 GLN A CA 1
ATOM 880 C C . GLN A 1 112 ? -2.578 1.131 6.418 1 98.88 112 GLN A C 1
ATOM 882 O O . GLN A 1 112 ? -3.062 1.206 5.289 1 98.88 112 GLN A O 1
ATOM 887 N N . ALA A 1 113 ? -1.358 1.646 6.73 1 98.94 113 ALA A N 1
ATOM 888 C CA . ALA A 1 113 ? -0.594 2.375 5.723 1 98.94 113 ALA A CA 1
ATOM 889 C C . ALA A 1 113 ? 0.792 1.764 5.539 1 98.94 113 ALA A C 1
ATOM 891 O O . ALA A 1 113 ? 1.392 1.269 6.496 1 98.94 113 ALA A O 1
ATOM 892 N N . SER A 1 114 ? 1.309 1.705 4.328 1 98.94 114 SER A N 1
ATOM 893 C CA . SER A 1 114 ? 2.709 1.527 3.959 1 98.94 114 SER A CA 1
ATOM 894 C C . SER A 1 114 ? 3.285 2.799 3.346 1 98.94 114 SER A C 1
ATOM 896 O O . SER A 1 114 ? 2.762 3.309 2.354 1 98.94 114 SER A O 1
ATOM 898 N N . ALA A 1 115 ? 4.324 3.299 3.895 1 98.94 115 ALA A N 1
ATOM 899 C CA . ALA A 1 115 ? 4.973 4.5 3.375 1 98.94 115 ALA A CA 1
ATOM 900 C C . ALA A 1 115 ? 6.422 4.215 2.992 1 98.94 115 ALA A C 1
ATOM 902 O O . ALA A 1 115 ? 7.184 3.652 3.783 1 98.94 115 ALA A O 1
ATOM 903 N N . LEU A 1 116 ? 6.789 4.586 1.811 1 98.81 116 LEU A N 1
ATOM 904 C CA . LEU A 1 116 ? 8.164 4.512 1.329 1 98.81 116 LEU A CA 1
ATOM 905 C C . LEU A 1 116 ? 8.867 5.859 1.479 1 98.81 116 LEU A C 1
ATOM 907 O O . LEU A 1 116 ? 8.352 6.887 1.024 1 98.81 116 LEU A O 1
ATOM 911 N N . PHE A 1 117 ? 10.023 5.809 2.129 1 98.69 117 PHE A N 1
ATOM 912 C CA . PHE A 1 117 ? 10.828 7.012 2.318 1 98.69 117 PHE A CA 1
ATOM 913 C C . PHE A 1 117 ? 12.227 6.82 1.744 1 98.69 117 PHE A C 1
ATOM 915 O O . PHE A 1 117 ? 12.758 5.711 1.741 1 98.69 117 PHE A O 1
ATOM 922 N N . THR A 1 118 ? 12.797 7.883 1.287 1 98.12 118 THR A N 1
ATOM 923 C CA . THR A 1 118 ? 14.234 7.969 1.044 1 98.12 118 THR A CA 1
ATOM 924 C C . THR A 1 118 ? 14.859 9.078 1.883 1 98.12 118 THR A C 1
ATOM 926 O O . THR A 1 118 ? 14.172 10.031 2.273 1 98.12 118 THR A O 1
ATOM 929 N N . SER A 1 119 ? 16.109 8.867 2.152 1 97.69 119 SER A N 1
ATOM 930 C CA . SER A 1 119 ? 16.828 9.922 2.848 1 97.69 119 SER A CA 1
ATOM 931 C C . SER A 1 119 ? 16.891 11.195 2.014 1 97.69 119 SER A C 1
ATOM 933 O O . SER A 1 119 ? 17.016 11.141 0.789 1 97.69 119 SER A O 1
ATOM 935 N N . SER A 1 120 ? 16.719 12.305 2.637 1 97.25 120 SER A N 1
ATOM 936 C CA . SER A 1 120 ? 16.828 13.617 2.016 1 97.25 120 SER A CA 1
ATOM 937 C C . SER A 1 120 ? 17.328 14.664 3.012 1 97.25 120 SER A C 1
ATOM 939 O O . SER A 1 120 ? 16.609 15.031 3.941 1 97.25 120 SER A O 1
ATOM 941 N N . SER A 1 121 ? 18.438 15.18 2.803 1 94.62 121 SER A N 1
ATOM 942 C CA . SER A 1 121 ? 19.031 16.141 3.738 1 94.62 121 SER A CA 1
ATOM 943 C C . SER A 1 121 ? 18.281 17.469 3.713 1 94.62 121 SER A C 1
ATOM 945 O O . SER A 1 121 ? 18.375 18.25 4.66 1 94.62 121 SER A O 1
ATOM 947 N N . SER A 1 122 ? 17.484 17.703 2.707 1 95.12 122 SER A N 1
ATOM 948 C CA . SER A 1 122 ? 16.781 18.969 2.574 1 95.12 122 SER A CA 1
ATOM 949 C C . SER A 1 122 ? 15.398 18.906 3.217 1 95.12 122 SER A C 1
ATOM 951 O O . SER A 1 122 ? 14.758 19.938 3.434 1 95.12 122 SER A O 1
ATOM 953 N N . ALA A 1 123 ? 14.938 17.703 3.455 1 96.62 123 ALA A N 1
ATOM 954 C CA . ALA A 1 123 ? 13.617 17.562 4.07 1 96.62 123 ALA A CA 1
ATOM 955 C C . ALA A 1 123 ? 13.688 17.781 5.578 1 96.62 123 ALA A C 1
ATOM 957 O O . ALA A 1 123 ? 14.711 17.5 6.207 1 96.62 123 ALA A O 1
ATOM 958 N N . PRO A 1 124 ? 12.656 18.266 6.199 1 96.25 124 PRO A N 1
ATOM 959 C CA . PRO A 1 124 ? 12.656 18.688 7.602 1 96.25 124 PRO A CA 1
ATOM 960 C C . PRO A 1 124 ? 13.141 17.594 8.547 1 96.25 124 PRO A C 1
ATOM 962 O O . PRO A 1 124 ? 13.867 17.875 9.508 1 96.25 124 PRO A O 1
ATOM 965 N N . ASN A 1 125 ? 12.734 16.344 8.375 1 97.56 125 ASN A N 1
ATOM 966 C CA . ASN A 1 125 ? 13.141 15.25 9.25 1 97.56 125 ASN A CA 1
ATOM 967 C C . ASN A 1 125 ? 14.141 14.32 8.562 1 97.56 125 ASN A C 1
ATOM 969 O O . ASN A 1 125 ? 14.312 13.18 8.977 1 97.56 125 ASN A O 1
ATOM 973 N N . GLY A 1 126 ? 14.695 14.742 7.453 1 97.75 126 GLY A N 1
ATOM 974 C CA . GLY A 1 126 ? 15.773 14.016 6.797 1 97.75 126 GLY A CA 1
ATOM 975 C C . GLY A 1 126 ? 15.273 12.906 5.887 1 97.75 126 GLY A C 1
ATOM 976 O O . GLY A 1 126 ? 16.047 12.047 5.469 1 97.75 126 GLY A O 1
ATOM 977 N N . VAL A 1 127 ? 13.961 12.812 5.719 1 98.38 127 VAL A N 1
ATOM 978 C CA . VAL A 1 127 ? 13.391 11.828 4.801 1 98.38 127 VAL A CA 1
ATOM 979 C C . VAL A 1 127 ? 12.312 12.484 3.947 1 98.38 127 VAL A C 1
ATOM 981 O O . VAL A 1 127 ? 11.711 13.484 4.352 1 98.38 127 VAL A O 1
ATOM 984 N N . GLU A 1 128 ? 12.07 11.961 2.771 1 98.44 128 GLU A N 1
ATOM 985 C CA . GLU A 1 128 ? 10.961 12.391 1.924 1 98.44 128 GLU A CA 1
ATOM 986 C C . GLU A 1 128 ? 10.047 11.219 1.573 1 98.44 128 GLU A C 1
ATOM 988 O O . GLU A 1 128 ? 10.516 10.094 1.4 1 98.44 128 GLU A O 1
ATOM 993 N N . TRP A 1 129 ? 8.828 11.531 1.456 1 98.69 129 TRP A N 1
ATOM 994 C CA . TRP A 1 129 ? 7.836 10.555 1.024 1 98.69 129 TRP A CA 1
ATOM 995 C C . TRP A 1 129 ? 8.008 10.227 -0.455 1 98.69 129 TRP A C 1
ATOM 997 O O . TRP A 1 129 ? 8.094 11.125 -1.292 1 98.69 129 TRP A O 1
ATOM 1007 N N . ARG A 1 130 ? 8 8.914 -0.761 1 98.62 130 ARG A N 1
ATOM 1008 C CA . ARG A 1 130 ? 8.109 8.516 -2.16 1 98.62 130 ARG A CA 1
ATOM 1009 C C . ARG A 1 130 ? 6.848 7.801 -2.627 1 98.62 130 ARG A C 1
ATOM 1011 O O . ARG A 1 130 ? 6.488 7.875 -3.805 1 98.62 130 ARG A O 1
ATOM 1018 N N . HIS A 1 131 ? 6.227 7.105 -1.729 1 98.88 131 HIS A N 1
ATOM 1019 C CA . HIS A 1 131 ? 5.008 6.363 -2.039 1 98.88 131 HIS A CA 1
ATOM 1020 C C . HIS A 1 131 ? 4.203 6.078 -0.776 1 98.88 131 HIS A C 1
ATOM 1022 O O . HIS A 1 131 ? 4.773 5.785 0.276 1 98.88 131 HIS A O 1
ATOM 1028 N N . LEU A 1 132 ? 2.938 6.215 -0.819 1 98.94 132 LEU A N 1
ATOM 1029 C CA . LEU A 1 132 ? 2.029 5.914 0.281 1 98.94 132 LEU A CA 1
ATOM 1030 C C . LEU A 1 132 ? 0.845 5.086 -0.204 1 98.94 132 LEU A C 1
ATOM 1032 O O . LEU A 1 132 ? 0.2 5.434 -1.195 1 98.94 132 LEU A O 1
ATOM 1036 N N . HIS A 1 133 ? 0.562 3.949 0.385 1 98.94 133 HIS A N 1
ATOM 1037 C CA . HIS A 1 133 ? -0.595 3.109 0.096 1 98.94 133 HIS A CA 1
ATOM 1038 C C . HIS A 1 133 ? -1.391 2.812 1.363 1 98.94 133 HIS A C 1
ATOM 1040 O O . HIS A 1 133 ? -0.82 2.412 2.381 1 98.94 133 HIS A O 1
ATOM 1046 N N . GLU A 1 134 ? -2.67 3.002 1.288 1 98.88 134 GLU A N 1
ATOM 1047 C CA . GLU A 1 134 ? -3.521 2.822 2.459 1 98.88 134 GLU A CA 1
ATOM 1048 C C . GLU A 1 134 ? -4.688 1.885 2.154 1 98.88 134 GLU A C 1
ATOM 1050 O O . GLU A 1 134 ? -5.191 1.855 1.03 1 98.88 134 GLU A O 1
ATOM 1055 N N . THR A 1 135 ? -5.09 1.166 3.182 1 98.69 135 THR A N 1
ATOM 1056 C CA . THR A 1 135 ? -6.262 0.3 3.15 1 98.69 135 THR A CA 1
ATOM 1057 C C . THR A 1 135 ? -7.047 0.402 4.453 1 98.69 135 THR A C 1
ATOM 1059 O O . THR A 1 135 ? -6.461 0.535 5.531 1 98.69 135 THR A O 1
ATOM 1062 N N . TRP A 1 136 ? -8.344 0.187 4.352 1 97.94 136 TRP A N 1
ATOM 1063 C CA . TRP A 1 136 ? -9.172 0.312 5.547 1 97.94 136 TRP A CA 1
ATOM 1064 C C . TRP A 1 136 ? -8.953 -0.87 6.484 1 97.94 136 TRP A C 1
ATOM 1066 O O . TRP A 1 136 ? -8.922 -2.021 6.047 1 97.94 136 TRP A O 1
ATOM 1076 N N . LEU A 1 137 ? -8.812 -0.548 7.691 1 98.06 137 LEU A N 1
ATOM 1077 C CA . LEU A 1 137 ? -9.008 -1.524 8.758 1 98.06 137 LEU A CA 1
ATOM 1078 C C . LEU A 1 137 ? -10.422 -1.429 9.328 1 98.06 137 LEU A C 1
ATOM 1080 O O . LEU A 1 137 ? -10.992 -2.436 9.758 1 98.06 137 LEU A O 1
ATOM 1084 N N . GLN A 1 138 ? -10.844 -0.271 9.375 1 96.88 138 GLN A N 1
ATOM 1085 C CA . GLN A 1 138 ? -12.18 0.108 9.82 1 96.88 138 GLN A CA 1
ATOM 1086 C C . GLN A 1 138 ? -12.742 1.253 8.977 1 96.88 138 GLN A C 1
ATOM 1088 O O . GLN A 1 138 ? -12.25 2.381 9.055 1 96.88 138 GLN A O 1
ATOM 1093 N N . MET A 1 139 ? -13.797 0.983 8.242 1 95 139 MET A N 1
ATOM 1094 C CA . MET A 1 139 ? -14.445 2.012 7.43 1 95 139 MET A CA 1
ATOM 1095 C C . MET A 1 139 ? -15.25 2.967 8.305 1 95 139 MET A C 1
ATOM 1097 O O . MET A 1 139 ? -15.797 2.562 9.336 1 95 139 MET A O 1
ATOM 1101 N N . PRO A 1 140 ? -15.273 4.234 7.879 1 92.88 140 PRO A N 1
ATOM 1102 C CA . PRO A 1 140 ? -16.156 5.125 8.633 1 92.88 140 PRO A CA 1
ATOM 1103 C C . PRO A 1 140 ? -17.625 4.688 8.57 1 92.88 140 PRO A C 1
ATOM 1105 O O . PRO A 1 140 ? -18.078 4.191 7.539 1 92.88 140 PRO A O 1
ATOM 1108 N N . GLU A 1 141 ? -18.25 4.707 9.805 1 85.5 141 GLU A N 1
ATOM 1109 C CA . GLU A 1 141 ? -19.656 4.305 9.891 1 85.5 141 GLU A CA 1
ATOM 1110 C C . GLU A 1 141 ? -20.562 5.316 9.195 1 85.5 141 GLU A C 1
ATOM 1112 O O . GLU A 1 141 ? -20.375 6.527 9.336 1 85.5 141 GLU A O 1
ATOM 1117 N N . THR A 1 142 ? -21.047 5.098 8.016 1 67.94 142 THR A N 1
ATOM 1118 C CA . THR A 1 142 ? -22.031 6 7.41 1 67.94 142 THR A CA 1
ATOM 1119 C C . THR A 1 142 ? -23.312 6.039 8.234 1 67.94 142 THR A C 1
ATOM 1121 O O . THR A 1 142 ? -23.828 4.996 8.633 1 67.94 142 THR A O 1
ATOM 1124 N N . SER A 1 143 ? -23.562 7.066 8.961 1 50.94 143 SER A N 1
ATOM 1125 C CA . SER A 1 143 ? -24.844 7.195 9.664 1 50.94 143 SER A CA 1
ATOM 1126 C C . SER A 1 143 ? -26 6.789 8.766 1 50.94 143 SER A C 1
ATOM 1128 O O . SER A 1 143 ? -26.094 7.242 7.621 1 50.94 143 SER A O 1
ATOM 1130 N N . GLN A 1 144 ? -26.406 5.586 8.766 1 40.56 144 GLN A N 1
ATOM 1131 C CA . GLN A 1 144 ? -27.781 5.461 8.258 1 40.56 144 GLN A CA 1
ATOM 1132 C C . GLN A 1 144 ? -28.703 6.473 8.93 1 40.56 144 GLN A C 1
ATOM 1134 O O . GLN A 1 144 ? -28.953 6.398 10.133 1 40.56 144 GLN A O 1
ATOM 1139 N N . ALA A 1 145 ? -28.422 7.672 8.734 1 31.47 145 ALA A N 1
ATOM 1140 C CA . ALA A 1 145 ? -29.594 8.492 9.039 1 31.47 145 ALA A CA 1
ATOM 1141 C C . ALA A 1 145 ? -30.734 8.203 8.062 1 31.47 145 ALA A C 1
ATOM 1143 O O . ALA A 1 145 ? -30.484 8 6.867 1 31.47 145 ALA A O 1
ATOM 1144 N N . MET B 1 1 ? 24.359 -4.664 -29.328 1 36.66 1 MET B N 1
ATOM 1145 C CA . MET B 1 1 ? 24.156 -4 -28.047 1 36.66 1 MET B CA 1
ATOM 1146 C C . MET B 1 1 ? 23.047 -4.664 -27.25 1 36.66 1 MET B C 1
ATOM 1148 O O . MET B 1 1 ? 21.875 -4.547 -27.609 1 36.66 1 MET B O 1
ATOM 1152 N N . SER B 1 2 ? 22.984 -5.938 -26.891 1 43.91 2 SER B N 1
ATOM 1153 C CA . SER B 1 2 ? 22 -6.898 -26.391 1 43.91 2 SER B CA 1
ATOM 1154 C C . SER B 1 2 ? 21.109 -6.273 -25.328 1 43.91 2 SER B C 1
ATOM 1156 O O . SER B 1 2 ? 21.578 -5.941 -24.234 1 43.91 2 SER B O 1
ATOM 1158 N N . GLY B 1 3 ? 20.297 -5.223 -25.5 1 52.91 3 GLY B N 1
ATOM 1159 C CA . GLY B 1 3 ? 19.594 -4.188 -24.766 1 52.91 3 GLY B CA 1
ATOM 1160 C C . GLY B 1 3 ? 18.984 -4.691 -23.469 1 52.91 3 GLY B C 1
ATOM 1161 O O . GLY B 1 3 ? 18.125 -5.578 -23.484 1 52.91 3 GLY B O 1
ATOM 1162 N N . SER B 1 4 ? 19.719 -4.723 -22.25 1 75.81 4 SER B N 1
ATOM 1163 C CA . SER B 1 4 ? 19.406 -5.273 -20.938 1 75.81 4 SER B CA 1
ATOM 1164 C C . SER B 1 4 ? 17.984 -4.887 -20.5 1 75.81 4 SER B C 1
ATOM 1166 O O . SER B 1 4 ? 17.547 -3.758 -20.73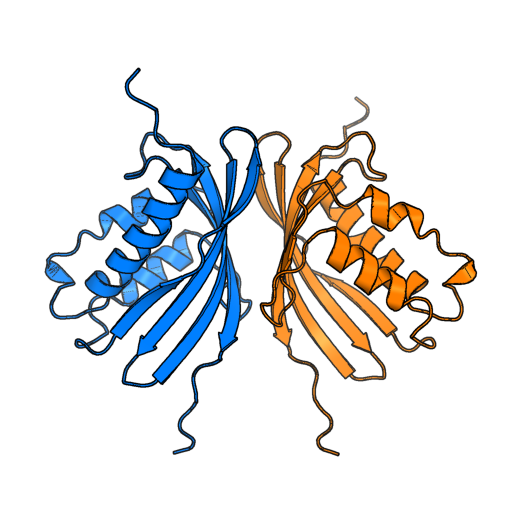4 1 75.81 4 SER B O 1
ATOM 1168 N N . ILE B 1 5 ? 17.141 -5.91 -20.328 1 90.44 5 ILE B N 1
ATOM 1169 C CA . ILE B 1 5 ? 15.766 -5.777 -19.844 1 90.44 5 ILE B CA 1
ATOM 1170 C C . ILE B 1 5 ? 15.734 -4.863 -18.625 1 90.44 5 ILE B C 1
ATOM 1172 O O . ILE B 1 5 ? 16.547 -5.023 -17.703 1 90.44 5 ILE B O 1
ATOM 1176 N N . SER B 1 6 ? 15.039 -3.682 -18.703 1 96.31 6 SER B N 1
ATOM 1177 C CA . SER B 1 6 ? 14.969 -2.703 -17.625 1 96.31 6 SER B CA 1
ATOM 1178 C C . SER B 1 6 ? 14.398 -3.322 -16.359 1 96.31 6 SER B C 1
ATOM 1180 O O . SER B 1 6 ? 13.789 -4.391 -16.406 1 96.31 6 SER B O 1
ATOM 1182 N N . LEU B 1 7 ? 14.773 -2.711 -15.266 1 97.69 7 LEU B N 1
ATOM 1183 C CA . LEU B 1 7 ? 14.211 -3.145 -13.992 1 97.69 7 LEU B CA 1
ATOM 1184 C C . LEU B 1 7 ? 12.688 -3.164 -14.055 1 97.69 7 LEU B C 1
ATOM 1186 O O . LEU B 1 7 ? 12.055 -4.078 -13.523 1 97.69 7 LEU B O 1
ATOM 1190 N N . PHE B 1 8 ? 12.078 -2.172 -14.719 1 98.38 8 PHE B N 1
ATOM 1191 C CA . PHE B 1 8 ? 10.633 -2.104 -14.875 1 98.38 8 PHE B CA 1
ATOM 1192 C C . PHE B 1 8 ? 10.109 -3.297 -15.672 1 98.38 8 PHE B C 1
ATOM 1194 O O . PHE B 1 8 ? 9.102 -3.9 -15.305 1 98.38 8 PHE B O 1
ATOM 1201 N N . GLU B 1 9 ? 10.734 -3.557 -16.672 1 98.19 9 GLU B N 1
ATOM 1202 C CA . GLU B 1 9 ? 10.32 -4.695 -17.484 1 98.19 9 GLU B CA 1
ATOM 1203 C C . GLU B 1 9 ? 10.414 -6 -16.703 1 98.19 9 GLU B C 1
ATOM 1205 O O . GLU B 1 9 ? 9.531 -6.855 -16.797 1 98.19 9 GLU B O 1
ATOM 1210 N N . ARG B 1 10 ? 11.453 -6.188 -15.93 1 98.5 10 ARG B N 1
ATOM 1211 C CA . ARG B 1 10 ? 11.602 -7.379 -15.109 1 98.5 10 ARG B CA 1
ATOM 1212 C C . ARG B 1 10 ? 10.5 -7.461 -14.055 1 98.5 10 ARG B C 1
ATOM 1214 O O . ARG B 1 10 ? 9.898 -8.516 -13.859 1 98.5 10 ARG B O 1
ATOM 1221 N N . ALA B 1 11 ? 10.25 -6.371 -13.398 1 98.75 11 ALA B N 1
ATOM 1222 C CA . ALA B 1 11 ? 9.211 -6.328 -12.375 1 98.75 11 ALA B CA 1
ATOM 1223 C C . ALA B 1 11 ? 7.836 -6.621 -12.977 1 98.75 11 ALA B C 1
ATOM 1225 O O . ALA B 1 11 ? 7.051 -7.375 -12.398 1 98.75 11 ALA B O 1
ATOM 1226 N N . SER B 1 12 ? 7.562 -6.02 -14.141 1 98.81 12 SER B N 1
ATOM 1227 C CA . SER B 1 12 ? 6.293 -6.238 -14.828 1 98.81 12 SER B CA 1
ATOM 1228 C C . SER B 1 12 ? 6.117 -7.707 -15.203 1 98.81 12 SER B C 1
ATOM 1230 O O . SER B 1 12 ? 5.047 -8.281 -14.984 1 98.81 12 SER B O 1
ATOM 1232 N N . ALA B 1 13 ? 7.152 -8.234 -15.727 1 98.62 13 ALA B N 1
ATOM 1233 C CA . ALA B 1 13 ? 7.117 -9.648 -16.094 1 98.62 13 ALA B CA 1
ATOM 1234 C C . ALA B 1 13 ? 6.871 -10.523 -14.859 1 98.62 13 ALA B C 1
ATOM 1236 O O . ALA B 1 13 ? 6.152 -11.523 -14.938 1 98.62 13 ALA B O 1
ATOM 1237 N N . GLU B 1 14 ? 7.434 -10.211 -13.789 1 98.75 14 GLU B N 1
ATOM 1238 C CA . GLU B 1 14 ? 7.27 -10.992 -12.562 1 98.75 14 GLU B CA 1
ATOM 1239 C C . GLU B 1 14 ? 5.844 -10.891 -12.031 1 98.75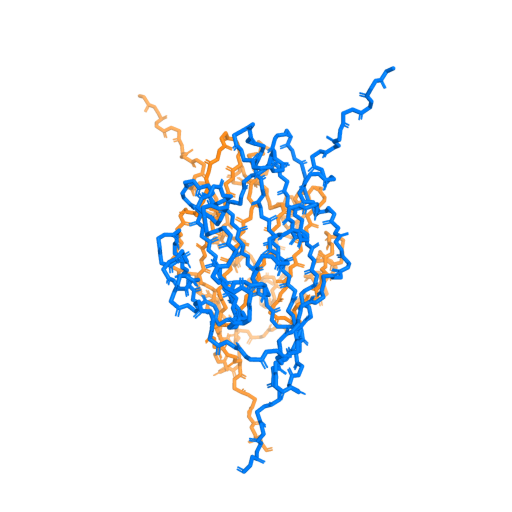 14 GLU B C 1
ATOM 1241 O O . GLU B 1 14 ? 5.27 -11.883 -11.578 1 98.75 14 GLU B O 1
ATOM 1246 N N . VAL B 1 15 ? 5.258 -9.68 -12.07 1 98.88 15 VAL B N 1
ATOM 1247 C CA . VAL B 1 15 ? 3.871 -9.516 -11.641 1 98.88 15 VAL B CA 1
ATOM 1248 C C . VAL B 1 15 ? 2.973 -10.453 -12.445 1 98.88 15 VAL B C 1
ATOM 1250 O O . VAL B 1 15 ? 2.164 -11.188 -11.875 1 98.88 15 VAL B O 1
ATOM 1253 N N . ILE B 1 16 ? 3.145 -10.445 -13.703 1 98.81 16 ILE B N 1
ATOM 1254 C CA . ILE B 1 16 ? 2.316 -11.258 -14.594 1 98.81 16 ILE B CA 1
ATOM 1255 C C . ILE B 1 16 ? 2.578 -12.742 -14.328 1 98.81 16 ILE B C 1
ATOM 1257 O O . ILE B 1 16 ? 1.64 -13.516 -14.125 1 98.81 16 ILE B O 1
ATOM 1261 N N . ALA B 1 17 ? 3.814 -13.133 -14.281 1 98.56 17 ALA B N 1
ATOM 1262 C CA . ALA B 1 17 ? 4.191 -14.539 -14.102 1 98.56 17 ALA B CA 1
ATOM 1263 C C . ALA B 1 17 ? 3.693 -15.078 -12.766 1 98.56 17 ALA B C 1
ATOM 1265 O O . ALA B 1 17 ? 3.207 -16.203 -12.688 1 98.56 17 ALA B O 1
ATOM 1266 N N . PHE B 1 18 ? 3.832 -14.32 -11.766 1 98.56 18 PHE B N 1
ATOM 1267 C CA . PHE B 1 18 ? 3.445 -14.781 -10.438 1 98.56 18 PHE B CA 1
ATOM 1268 C C . PHE B 1 18 ? 1.937 -14.977 -10.344 1 98.56 18 PHE B C 1
ATOM 1270 O O . PHE B 1 18 ? 1.462 -15.898 -9.688 1 98.56 18 PHE B O 1
ATOM 1277 N N . HIS B 1 19 ? 1.179 -14.133 -10.961 1 98.69 19 HIS B N 1
ATOM 1278 C CA . HIS B 1 19 ? -0.271 -14.273 -10.898 1 98.69 19 HIS B CA 1
ATOM 1279 C C . HIS B 1 19 ? -0.746 -15.43 -11.773 1 98.69 19 HIS B C 1
ATOM 1281 O O . HIS B 1 19 ? -1.753 -16.078 -11.469 1 98.69 19 HIS B O 1
ATOM 1287 N N . ARG B 1 20 ? -0.016 -15.68 -12.867 1 98.06 20 ARG B N 1
ATOM 1288 C CA . ARG B 1 20 ? -0.278 -16.906 -13.617 1 98.06 20 ARG B CA 1
ATOM 1289 C C . ARG B 1 20 ? -0.006 -18.141 -12.758 1 98.06 20 ARG B C 1
ATOM 1291 O O . ARG B 1 20 ? -0.758 -19.109 -12.805 1 98.06 20 ARG B O 1
ATOM 1298 N N . PHE B 1 21 ? 1.055 -18.062 -11.977 1 98.44 21 PHE B N 1
ATOM 1299 C CA . PHE B 1 21 ? 1.375 -19.125 -11.031 1 98.44 21 PHE B CA 1
ATOM 1300 C C . PHE B 1 21 ? 0.221 -19.359 -10.062 1 98.44 21 PHE B C 1
ATOM 1302 O O . PHE B 1 21 ? -0.154 -20.516 -9.797 1 98.44 21 PHE B O 1
ATOM 1309 N N . PHE B 1 22 ? -0.372 -18.297 -9.492 1 97.94 22 PHE B N 1
ATOM 1310 C CA . PHE B 1 22 ? -1.484 -18.422 -8.555 1 97.94 22 PHE B CA 1
ATOM 1311 C C . PHE B 1 22 ? -2.639 -19.188 -9.188 1 97.94 22 PHE B C 1
ATOM 1313 O O . PHE B 1 22 ? -3.203 -20.094 -8.562 1 97.94 22 PHE B O 1
ATOM 1320 N N . VAL B 1 23 ? -2.971 -18.781 -10.406 1 98.25 23 VAL B N 1
ATOM 1321 C CA . VAL B 1 23 ? -4.098 -19.406 -11.086 1 98.25 23 VAL B CA 1
ATOM 1322 C C . VAL B 1 23 ? -3.824 -20.906 -11.258 1 98.25 23 VAL B C 1
ATOM 1324 O O . VAL B 1 23 ? -4.688 -21.734 -10.961 1 98.25 23 VAL B O 1
ATOM 1327 N N . ALA B 1 24 ? -2.633 -21.234 -11.664 1 98.44 24 ALA B N 1
ATOM 1328 C CA . ALA B 1 24 ? -2.275 -22.625 -11.906 1 98.44 24 ALA B CA 1
ATOM 1329 C C . ALA B 1 24 ? -2.217 -23.406 -10.602 1 98.44 24 ALA B C 1
ATOM 1331 O O . ALA B 1 24 ? -2.697 -24.547 -10.523 1 98.44 24 ALA B O 1
ATOM 1332 N N . TRP B 1 25 ? -1.664 -22.828 -9.531 1 98.5 25 TRP B N 1
ATOM 1333 C CA . TRP B 1 25 ? -1.459 -23.5 -8.25 1 98.5 25 TRP B CA 1
ATOM 1334 C C . TRP B 1 25 ? -2.789 -23.75 -7.551 1 98.5 25 TRP B C 1
ATOM 1336 O O . TRP B 1 25 ? -2.971 -24.781 -6.91 1 98.5 25 TRP B O 1
ATOM 1346 N N . TYR B 1 26 ? -3.713 -22.812 -7.746 1 98.25 26 TYR B N 1
ATOM 1347 C CA . TYR B 1 26 ? -4.984 -22.922 -7.043 1 98.25 26 TYR B CA 1
ATOM 1348 C C . TYR B 1 26 ? -5.945 -23.844 -7.789 1 98.25 26 TYR B C 1
ATOM 1350 O O . TYR B 1 26 ? -6.949 -24.281 -7.227 1 98.25 26 TYR B O 1
ATOM 1358 N N . ASP B 1 27 ? -5.695 -24.109 -9.023 1 98.12 27 ASP B N 1
ATOM 1359 C CA . ASP B 1 27 ? -6.574 -24.953 -9.836 1 98.12 27 ASP B CA 1
ATOM 1360 C C . ASP B 1 27 ? -6.262 -26.438 -9.625 1 98.12 27 ASP B C 1
ATOM 1362 O O . ASP B 1 27 ? -5.125 -26.875 -9.828 1 98.12 27 ASP B O 1
ATOM 1366 N N . ALA B 1 28 ? -7.266 -27.219 -9.297 1 98.19 28 ALA B N 1
ATOM 1367 C CA . ALA B 1 28 ? -7.102 -28.656 -9.062 1 98.19 28 ALA B CA 1
ATOM 1368 C C . ALA B 1 28 ? -6.516 -29.344 -10.289 1 98.19 28 ALA B C 1
ATOM 1370 O O . ALA B 1 28 ? -5.723 -30.281 -10.156 1 98.19 28 ALA B O 1
ATOM 1371 N N . ALA B 1 29 ? -6.777 -28.875 -11.43 1 98.19 29 ALA B N 1
ATOM 1372 C CA . ALA B 1 29 ? -6.387 -29.516 -12.688 1 98.19 29 ALA B CA 1
ATOM 1373 C C . ALA B 1 29 ? -4.898 -29.328 -12.953 1 98.19 29 ALA B C 1
ATOM 1375 O O . ALA B 1 29 ? -4.273 -30.172 -13.617 1 98.19 29 ALA B O 1
ATOM 1376 N N . THR B 1 30 ? -4.355 -28.312 -12.414 1 98.44 30 THR B N 1
ATOM 1377 C CA . THR B 1 30 ? -2.99 -27.984 -12.82 1 98.44 30 THR B CA 1
ATOM 1378 C C . THR B 1 30 ? -2.059 -27.953 -11.609 1 98.44 30 THR B C 1
ATOM 1380 O O . THR B 1 30 ? -0.836 -27.922 -11.766 1 98.44 30 THR B O 1
ATOM 1383 N N . ALA B 1 31 ? -2.518 -28.062 -10.383 1 98.38 31 ALA B N 1
ATOM 1384 C CA . ALA B 1 31 ? -1.736 -27.859 -9.164 1 98.38 31 ALA B CA 1
ATOM 1385 C C . ALA B 1 31 ? -0.596 -28.875 -9.078 1 98.38 31 ALA B C 1
ATOM 1387 O O . ALA B 1 31 ? 0.524 -28.531 -8.695 1 98.38 31 ALA B O 1
ATOM 1388 N N . ASP B 1 32 ? -0.836 -30.078 -9.461 1 97.75 32 ASP B N 1
ATOM 1389 C CA . ASP B 1 32 ? 0.138 -31.156 -9.297 1 97.75 32 ASP B CA 1
ATOM 1390 C C . ASP B 1 32 ? 1.341 -30.953 -10.211 1 97.75 32 ASP B C 1
ATOM 1392 O O . ASP B 1 32 ? 2.416 -31.5 -9.969 1 97.75 32 ASP B O 1
ATOM 1396 N N . THR B 1 33 ? 1.166 -30.219 -11.258 1 97.94 33 THR B N 1
ATOM 1397 C CA . THR B 1 33 ? 2.256 -30.031 -12.211 1 97.94 33 THR B CA 1
ATOM 1398 C C . THR B 1 33 ? 2.84 -28.625 -12.078 1 97.94 33 THR B C 1
ATOM 1400 O O . THR B 1 33 ? 3.666 -28.203 -12.891 1 97.94 33 THR B O 1
ATOM 1403 N N . THR B 1 34 ? 2.34 -27.859 -11.188 1 98.25 34 THR B N 1
ATOM 1404 C CA . THR B 1 34 ? 2.826 -26.5 -10.961 1 98.25 34 THR B CA 1
ATOM 1405 C C . THR B 1 34 ? 3.961 -26.5 -9.938 1 98.25 34 THR B C 1
ATOM 1407 O O . THR B 1 34 ? 3.842 -27.109 -8.867 1 98.25 34 THR B O 1
ATOM 1410 N N . ASP B 1 35 ? 5.039 -25.875 -10.219 1 97.56 35 ASP B N 1
ATOM 1411 C CA . ASP B 1 35 ? 6.227 -25.844 -9.367 1 97.56 35 ASP B CA 1
ATOM 1412 C C . ASP B 1 35 ? 6.062 -24.844 -8.227 1 97.56 35 ASP B C 1
ATOM 1414 O O . ASP B 1 35 ? 6.25 -23.641 -8.422 1 97.56 35 ASP B O 1
ATOM 1418 N N . PHE B 1 36 ? 5.828 -25.281 -7.039 1 98.19 36 PHE B N 1
ATOM 1419 C CA . PHE B 1 36 ? 5.664 -24.422 -5.875 1 98.19 36 PHE B CA 1
ATOM 1420 C C . PHE B 1 36 ? 6.977 -23.719 -5.52 1 98.19 36 PHE B C 1
ATOM 1422 O O . PHE B 1 36 ? 6.98 -22.672 -4.887 1 98.19 36 PHE B O 1
ATOM 1429 N N . GLY B 1 37 ? 8.125 -24.297 -5.875 1 97.12 37 GLY B N 1
ATOM 1430 C CA . GLY B 1 37 ? 9.438 -23.719 -5.598 1 97.12 37 GLY B CA 1
ATOM 1431 C C . GLY B 1 37 ? 9.57 -22.281 -6.082 1 97.12 37 GLY B C 1
ATOM 1432 O O . GLY B 1 37 ? 10.266 -21.484 -5.457 1 97.12 37 GLY B O 1
ATOM 1433 N N . ARG B 1 38 ? 8.914 -21.953 -7.152 1 96.38 38 ARG B N 1
ATOM 1434 C CA . ARG B 1 38 ? 8.945 -20.594 -7.672 1 96.38 38 ARG B CA 1
ATOM 1435 C C . ARG B 1 38 ? 8.5 -19.594 -6.613 1 96.38 38 ARG B C 1
ATOM 1437 O O . ARG B 1 38 ? 9.102 -18.531 -6.465 1 96.38 38 ARG B O 1
ATOM 1444 N N . CYS B 1 39 ? 7.414 -19.906 -5.918 1 95.69 39 CYS B N 1
ATOM 1445 C CA . CYS B 1 39 ? 6.867 -19.047 -4.867 1 95.69 39 CYS B CA 1
ATOM 1446 C C . CYS B 1 39 ? 7.93 -18.719 -3.83 1 95.69 39 CYS B C 1
ATOM 1448 O O . CYS B 1 39 ? 8.102 -17.547 -3.469 1 95.69 39 CYS B O 1
ATOM 1450 N N . GLU B 1 40 ? 8.672 -19.656 -3.441 1 95.12 40 GLU B N 1
ATOM 1451 C CA . GLU B 1 40 ? 9.664 -19.484 -2.393 1 95.12 40 GLU B CA 1
ATOM 1452 C C . GLU B 1 40 ? 10.852 -18.656 -2.896 1 95.12 40 GLU B C 1
ATOM 1454 O O . GLU B 1 40 ? 11.539 -18 -2.109 1 95.12 40 GLU B O 1
ATOM 1459 N N . GLN B 1 41 ? 11.055 -18.656 -4.164 1 96.94 41 GLN B N 1
ATOM 1460 C CA . GLN B 1 41 ? 12.219 -18.016 -4.77 1 96.94 41 GLN B CA 1
ATOM 1461 C C . GLN B 1 41 ? 11.961 -16.531 -5.016 1 96.94 41 GLN B C 1
ATOM 1463 O O . GLN B 1 41 ? 12.906 -15.75 -5.148 1 96.94 41 GLN B O 1
ATOM 1468 N N . VAL B 1 42 ? 10.695 -16.141 -5.051 1 98.25 42 VAL B N 1
ATOM 1469 C CA . VAL B 1 42 ? 10.438 -14.797 -5.527 1 98.25 42 VAL B CA 1
ATOM 1470 C C . VAL B 1 42 ? 10.195 -13.859 -4.344 1 98.25 42 VAL B C 1
ATOM 1472 O O . VAL B 1 42 ? 10.32 -12.641 -4.473 1 98.25 42 VAL B O 1
ATOM 1475 N N . PHE B 1 43 ? 9.828 -14.414 -3.201 1 98.25 43 PHE B N 1
ATOM 1476 C CA . PHE B 1 43 ? 9.656 -13.562 -2.025 1 98.25 43 PHE B CA 1
ATOM 1477 C C . PHE B 1 43 ? 10.984 -13.367 -1.301 1 98.25 43 PHE B C 1
ATOM 1479 O O . PHE B 1 43 ? 11.555 -14.32 -0.771 1 98.25 43 PHE B O 1
ATOM 1486 N N . GLY B 1 44 ? 11.438 -12.141 -1.315 1 97.38 44 GLY B N 1
ATOM 1487 C CA . GLY B 1 44 ? 12.672 -11.844 -0.606 1 97.38 44 GLY B CA 1
ATOM 1488 C C . GLY B 1 44 ? 12.547 -12.008 0.897 1 97.38 44 GLY B C 1
ATOM 1489 O O . GLY B 1 44 ? 11.438 -12.062 1.434 1 97.38 44 GLY B O 1
ATOM 1490 N N . GLN B 1 45 ? 13.727 -12.109 1.541 1 94.06 45 GLN B N 1
ATOM 1491 C CA . GLN B 1 45 ? 13.727 -12.078 3 1 94.06 45 GLN B CA 1
ATOM 1492 C C . GLN B 1 45 ? 13.125 -10.781 3.527 1 94.06 45 GLN B C 1
ATOM 1494 O O . GLN B 1 45 ? 13.398 -9.703 2.988 1 94.06 45 GLN B O 1
ATOM 1499 N N . GLY B 1 46 ? 12.266 -10.852 4.465 1 93.94 46 GLY B N 1
ATOM 1500 C CA . GLY B 1 46 ? 11.656 -9.672 5.047 1 93.94 46 GLY B CA 1
ATOM 1501 C C . GLY B 1 46 ? 10.398 -9.227 4.32 1 93.94 46 GLY B C 1
ATOM 1502 O O . GLY B 1 46 ? 9.812 -8.195 4.652 1 93.94 46 GLY B O 1
ATOM 1503 N N . PHE B 1 47 ? 10.023 -10.008 3.328 1 97.88 47 PHE B N 1
ATOM 1504 C CA . PHE B 1 47 ? 8.82 -9.672 2.576 1 97.88 47 PHE B CA 1
ATOM 1505 C C . PHE B 1 47 ? 7.621 -9.555 3.504 1 97.88 47 PHE B C 1
ATOM 1507 O O . PHE B 1 47 ? 7.465 -10.352 4.43 1 97.88 47 PHE B O 1
ATOM 1514 N N . HIS B 1 48 ? 6.789 -8.555 3.26 1 98.44 48 HIS B N 1
ATOM 1515 C CA . HIS B 1 48 ? 5.473 -8.406 3.869 1 98.44 48 HIS B CA 1
ATOM 1516 C C . HIS B 1 48 ? 4.414 -8.086 2.818 1 98.44 48 HIS B C 1
ATOM 1518 O O . HIS B 1 48 ? 4.703 -7.422 1.82 1 98.44 48 HIS B O 1
ATOM 1524 N N . MET B 1 49 ? 3.236 -8.5 3.092 1 98.5 49 MET B N 1
ATOM 1525 C CA . MET B 1 49 ? 2.121 -8.078 2.248 1 98.5 49 MET B CA 1
ATOM 1526 C C . MET B 1 49 ? 0.936 -7.633 3.098 1 98.5 49 MET B C 1
ATOM 1528 O O . MET B 1 49 ? 0.8 -8.047 4.25 1 98.5 49 MET B O 1
ATOM 1532 N N . ILE B 1 50 ? 0.198 -6.793 2.596 1 98.81 50 ILE B N 1
ATOM 1533 C CA . ILE B 1 50 ? -1.056 -6.293 3.148 1 98.81 50 ILE B CA 1
ATOM 1534 C C . ILE B 1 50 ? -2.164 -6.406 2.104 1 98.81 50 ILE B C 1
ATOM 1536 O O . ILE B 1 50 ? -2.299 -5.539 1.238 1 98.81 50 ILE B O 1
ATOM 1540 N N . PRO B 1 51 ? -2.93 -7.484 2.178 1 98.31 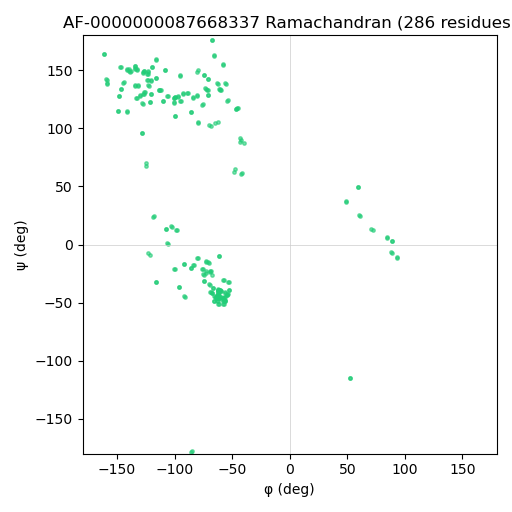51 PRO B N 1
ATOM 1541 C CA . PRO B 1 51 ? -4.109 -7.574 1.312 1 98.31 51 PRO B CA 1
ATOM 1542 C C . PRO B 1 51 ? -5.191 -6.559 1.68 1 98.31 51 PRO B C 1
ATOM 1544 O O . PRO B 1 51 ? -5.039 -5.816 2.654 1 98.31 51 PRO B O 1
ATOM 1547 N N . PRO B 1 52 ? -6.297 -6.484 0.899 1 98.12 52 PRO B N 1
ATOM 1548 C CA . PRO B 1 52 ? -7.316 -5.449 1.099 1 98.12 52 PRO B CA 1
ATOM 1549 C C . PRO B 1 52 ? -7.965 -5.523 2.479 1 98.12 52 PRO B C 1
ATOM 1551 O O . PRO B 1 52 ? -8.672 -4.594 2.879 1 98.12 52 PRO B O 1
ATOM 1554 N N . THR B 1 53 ? -7.738 -6.523 3.23 1 96.38 53 THR B N 1
ATOM 1555 C CA . THR B 1 53 ? -8.266 -6.625 4.586 1 96.38 53 THR B CA 1
ATOM 1556 C C . THR B 1 53 ? -7.488 -5.723 5.539 1 96.38 53 THR B C 1
ATOM 1558 O O . THR B 1 53 ? -7.941 -5.449 6.652 1 96.38 53 THR B O 1
ATOM 1561 N N . GLY B 1 54 ? -6.297 -5.367 5.176 1 97.81 54 GLY B N 1
ATOM 1562 C CA . GLY B 1 54 ? -5.453 -4.492 5.977 1 97.81 54 GLY B CA 1
ATOM 1563 C C . GLY B 1 54 ? -4.527 -5.25 6.906 1 97.81 54 GLY B C 1
ATOM 1564 O O . GLY B 1 54 ? -3.621 -4.664 7.504 1 97.81 54 GLY B O 1
ATOM 1565 N N . ARG B 1 55 ? -4.738 -6.539 7.047 1 97.19 55 ARG B N 1
ATOM 1566 C CA . ARG B 1 55 ? -3.887 -7.348 7.914 1 97.19 55 ARG B CA 1
ATOM 1567 C C . ARG B 1 55 ? -2.5 -7.523 7.309 1 97.19 55 ARG B C 1
ATOM 1569 O O . ARG B 1 55 ? -2.365 -7.742 6.102 1 97.19 55 ARG B O 1
ATOM 1576 N N . ILE B 1 56 ? -1.482 -7.512 8.172 1 98.31 56 ILE B N 1
ATOM 1577 C CA . ILE B 1 56 ? -0.117 -7.684 7.688 1 98.31 56 ILE B CA 1
ATOM 1578 C C . ILE B 1 56 ? 0.273 -9.156 7.75 1 98.31 56 ILE B C 1
ATOM 1580 O O . ILE B 1 56 ? 0.084 -9.812 8.773 1 98.31 56 ILE B O 1
ATOM 1584 N N . PHE B 1 57 ? 0.792 -9.703 6.672 1 98.38 57 PHE B N 1
ATOM 1585 C CA . PHE B 1 57 ? 1.373 -11.039 6.617 1 98.38 57 PHE B CA 1
ATOM 1586 C C . PHE B 1 57 ? 2.871 -10.961 6.344 1 98.38 57 PHE B C 1
ATOM 1588 O O . PHE B 1 57 ? 3.311 -10.234 5.453 1 98.38 57 PHE B O 1
ATOM 1595 N N . ASP B 1 58 ? 3.619 -11.688 7.09 1 98.31 58 ASP B N 1
ATOM 1596 C CA . ASP B 1 58 ? 5.035 -11.797 6.75 1 98.31 58 ASP B CA 1
AT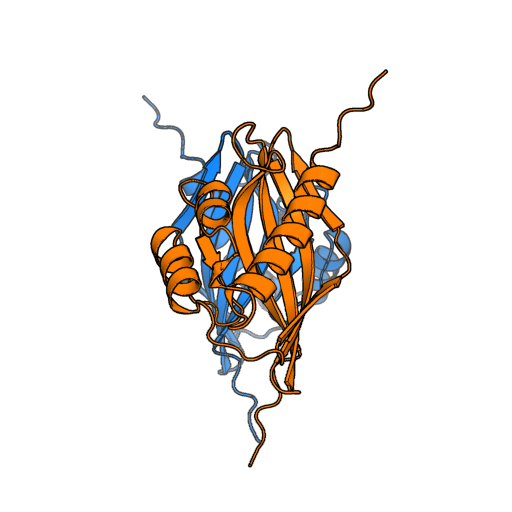OM 1597 C C . ASP B 1 58 ? 5.27 -12.898 5.715 1 98.31 58 ASP B C 1
ATOM 1599 O O . ASP B 1 58 ? 4.316 -13.5 5.215 1 98.31 58 ASP B O 1
ATOM 1603 N N . ARG B 1 59 ? 6.504 -13.07 5.395 1 98.25 59 ARG B N 1
ATOM 1604 C CA . ARG B 1 59 ? 6.906 -13.984 4.332 1 98.25 59 ARG B CA 1
ATOM 1605 C C . ARG B 1 59 ? 6.406 -15.398 4.605 1 98.25 59 ARG B C 1
ATOM 1607 O O . ARG B 1 59 ? 5.777 -16.016 3.748 1 98.25 59 ARG B O 1
ATOM 1614 N N . GLU B 1 60 ? 6.66 -15.906 5.777 1 98.19 60 GLU B N 1
ATOM 1615 C CA . GLU B 1 60 ? 6.285 -17.281 6.121 1 98.19 60 GLU B CA 1
ATOM 1616 C C . GLU B 1 60 ? 4.77 -17.469 6.082 1 98.19 60 GLU B C 1
ATOM 1618 O O . GLU B 1 60 ? 4.273 -18.422 5.488 1 98.19 60 GLU B O 1
ATOM 1623 N N . ALA B 1 61 ? 4.09 -16.562 6.715 1 98.06 61 ALA B N 1
ATOM 1624 C CA . ALA B 1 61 ? 2.633 -16.625 6.727 1 98.06 61 ALA B CA 1
ATOM 1625 C C . ALA B 1 61 ? 2.07 -16.562 5.309 1 98.06 61 ALA B C 1
ATOM 1627 O O . ALA B 1 61 ? 1.102 -17.266 4.984 1 98.06 61 ALA B O 1
ATOM 1628 N N . THR B 1 62 ? 2.631 -15.742 4.441 1 98.06 62 THR B N 1
ATOM 1629 C CA . THR B 1 62 ? 2.207 -15.617 3.049 1 98.06 62 THR B CA 1
ATOM 1630 C C . THR B 1 62 ? 2.398 -16.938 2.312 1 98.06 62 THR B C 1
ATOM 1632 O O . THR B 1 62 ? 1.471 -17.438 1.669 1 98.06 62 THR B O 1
ATOM 1635 N N . ILE B 1 63 ? 3.568 -17.469 2.432 1 98.19 63 ILE B N 1
ATOM 1636 C CA . ILE B 1 63 ? 3.898 -18.719 1.738 1 98.19 63 ILE B CA 1
ATOM 1637 C C . ILE B 1 63 ? 2.992 -19.844 2.232 1 98.19 63 ILE B C 1
ATOM 1639 O O . ILE B 1 63 ? 2.492 -20.641 1.438 1 98.19 63 ILE B O 1
ATOM 1643 N N . ASP B 1 64 ? 2.697 -19.875 3.502 1 98.06 64 ASP B N 1
ATOM 1644 C CA . ASP B 1 64 ? 1.819 -20.891 4.074 1 98.06 64 ASP B CA 1
ATOM 1645 C C . ASP B 1 64 ? 0.398 -20.75 3.533 1 98.06 64 ASP B C 1
ATOM 1647 O O . ASP B 1 64 ? -0.261 -21.75 3.252 1 98.06 64 ASP B O 1
ATOM 1651 N N . LEU B 1 65 ? -0.022 -19.562 3.506 1 97.06 65 LEU B N 1
ATOM 1652 C CA . LEU B 1 65 ? -1.352 -19.312 2.963 1 97.06 65 LEU B CA 1
ATOM 1653 C C . LEU B 1 65 ? -1.456 -19.812 1.527 1 97.06 65 LEU B C 1
ATOM 1655 O O . LEU B 1 65 ? -2.43 -20.484 1.169 1 97.06 65 LEU B O 1
ATOM 1659 N N . ILE B 1 66 ? -0.487 -19.469 0.708 1 97.88 66 ILE B N 1
ATOM 1660 C CA . ILE B 1 66 ? -0.482 -19.906 -0.683 1 97.88 66 ILE B CA 1
ATOM 1661 C C . ILE B 1 66 ? -0.419 -21.422 -0.742 1 97.88 66 ILE B C 1
ATOM 1663 O O . ILE B 1 66 ? -1.171 -22.062 -1.49 1 97.88 66 ILE B O 1
ATOM 1667 N N . ARG B 1 67 ? 0.468 -21.984 0.052 1 98.12 67 ARG B N 1
ATOM 1668 C CA . ARG B 1 67 ? 0.616 -23.438 0.096 1 98.12 67 ARG B CA 1
ATOM 1669 C C . ARG B 1 67 ? -0.71 -24.109 0.424 1 98.12 67 ARG B C 1
ATOM 1671 O O . ARG B 1 67 ? -1.081 -25.109 -0.209 1 98.12 67 ARG B O 1
ATOM 1678 N N . SER B 1 68 ? -1.446 -23.594 1.3 1 97.69 68 SER B N 1
ATOM 1679 C CA . SER B 1 68 ? -2.676 -24.203 1.802 1 97.69 68 SER B CA 1
ATOM 1680 C C . SER B 1 68 ? -3.793 -24.125 0.767 1 97.69 68 SER B C 1
ATOM 1682 O O . SER B 1 68 ? -4.781 -24.859 0.856 1 97.69 68 SER B O 1
ATOM 1684 N N . ASN B 1 69 ? -3.619 -23.312 -0.231 1 97.44 69 ASN B N 1
ATOM 1685 C CA . ASN B 1 69 ? -4.664 -23.125 -1.229 1 97.44 69 ASN B CA 1
ATOM 1686 C C . ASN B 1 69 ? -4.414 -23.984 -2.471 1 97.44 69 ASN B C 1
ATOM 1688 O O . ASN B 1 69 ? -5.078 -23.797 -3.494 1 97.44 69 ASN B O 1
ATOM 1692 N N . ARG B 1 70 ? -3.533 -24.859 -2.355 1 98.12 70 ARG B N 1
ATOM 1693 C CA . ARG B 1 70 ? -3.236 -25.734 -3.484 1 98.12 70 ARG B CA 1
ATOM 1694 C C . ARG B 1 70 ? -4.5 -26.422 -3.992 1 98.12 70 ARG B C 1
ATOM 1696 O O . ARG B 1 70 ? -5.176 -27.141 -3.24 1 98.12 70 ARG B O 1
ATOM 1703 N N . GLY B 1 71 ? -4.746 -26.234 -5.266 1 98.25 71 GLY B N 1
ATOM 1704 C CA . GLY B 1 71 ? -5.812 -26.984 -5.918 1 98.25 71 GLY B CA 1
ATOM 1705 C C . GLY B 1 71 ? -7.176 -26.734 -5.297 1 98.25 71 GLY B C 1
ATOM 1706 O O . GLY B 1 71 ? -8.047 -27.609 -5.336 1 98.25 71 GLY B O 1
ATOM 1707 N N . SER B 1 72 ? -7.359 -25.594 -4.668 1 97.38 72 SER B N 1
ATOM 1708 C CA . SER B 1 72 ? -8.594 -25.312 -3.936 1 97.38 72 SER B CA 1
ATOM 1709 C C . SER B 1 72 ? -9.703 -24.875 -4.879 1 97.38 72 SER B C 1
ATOM 1711 O O . SER B 1 72 ? -10.867 -24.766 -4.477 1 97.38 72 SER B O 1
ATOM 1713 N N . PHE B 1 73 ? -9.352 -24.594 -6.105 1 96.75 73 PHE B N 1
ATOM 1714 C CA . PHE B 1 73 ? -10.352 -24.141 -7.07 1 96.75 73 PHE B CA 1
ATOM 1715 C C . PHE B 1 73 ? -10.492 -25.141 -8.211 1 96.75 73 PHE B C 1
ATOM 1717 O O . PHE B 1 73 ? -9.609 -25.969 -8.43 1 96.75 73 PHE B O 1
ATOM 1724 N N . ASN B 1 74 ? -11.68 -25.062 -8.914 1 96.31 74 ASN B N 1
ATOM 1725 C CA . ASN B 1 74 ? -12.008 -26.016 -9.977 1 96.31 74 ASN B CA 1
ATOM 1726 C C . ASN B 1 74 ? -12.328 -25.297 -11.289 1 96.31 74 ASN B C 1
ATOM 1728 O O . ASN B 1 74 ? -13.469 -25.328 -11.758 1 96.31 74 ASN B O 1
ATOM 1732 N N . GLY B 1 75 ? -11.391 -24.688 -11.891 1 95.06 75 GLY B N 1
ATOM 1733 C CA . GLY B 1 75 ? -11.492 -24.094 -13.219 1 95.06 75 GLY B CA 1
ATOM 1734 C C . GLY B 1 75 ? -12.336 -22.844 -13.25 1 95.06 75 GLY B C 1
ATOM 1735 O O . GLY B 1 75 ? -12.711 -22.359 -14.32 1 95.06 75 GLY B O 1
ATOM 1736 N N . ASP B 1 76 ? -12.703 -22.234 -12.156 1 95.62 76 ASP B N 1
ATOM 1737 C CA . ASP B 1 76 ? -13.602 -21.094 -12.086 1 95.62 76 ASP B CA 1
ATOM 1738 C C . ASP B 1 76 ? -12.891 -19.875 -11.508 1 95.62 76 ASP B C 1
ATOM 1740 O O . ASP B 1 76 ? -13.523 -19 -10.906 1 95.62 76 ASP B O 1
ATOM 1744 N N . PHE B 1 77 ? -11.609 -19.922 -11.672 1 97.38 77 PHE B N 1
ATOM 1745 C CA . PHE B 1 77 ? -10.812 -18.828 -11.125 1 97.38 77 PHE B CA 1
ATOM 1746 C C . PHE B 1 77 ? -9.898 -18.25 -12.195 1 97.38 77 PHE B C 1
ATOM 1748 O O . PHE B 1 77 ? -9.18 -18.984 -12.875 1 97.38 77 PHE B O 1
ATOM 1755 N N . SER B 1 78 ? -9.945 -16.906 -12.344 1 98 78 SER B N 1
ATOM 1756 C CA . SER B 1 78 ? -9.062 -16.219 -13.273 1 98 78 SER B CA 1
ATOM 1757 C C . SER B 1 78 ? -8.57 -14.891 -12.703 1 98 78 SER B C 1
ATOM 1759 O O . SER B 1 78 ? -9.258 -14.266 -11.891 1 98 78 SER B O 1
ATOM 1761 N N . ILE B 1 79 ? -7.398 -14.508 -13.109 1 98.69 79 ILE B N 1
ATOM 1762 C CA . ILE B 1 79 ? -6.809 -13.234 -12.727 1 98.69 79 ILE B CA 1
ATOM 1763 C C . ILE B 1 79 ? -6.316 -12.5 -13.977 1 98.69 79 ILE B C 1
ATOM 1765 O O . ILE B 1 79 ? -5.637 -13.086 -14.82 1 98.69 79 ILE B O 1
ATOM 1769 N N . GLU B 1 80 ? -6.707 -11.297 -14.148 1 98.69 80 GLU B N 1
ATOM 1770 C CA . GLU B 1 80 ? -6.133 -10.398 -15.141 1 98.69 80 GLU B CA 1
ATOM 1771 C C . GLU B 1 80 ? -5.359 -9.258 -14.477 1 98.69 80 GLU B C 1
ATOM 1773 O O . GLU B 1 80 ? -5.82 -8.68 -13.492 1 98.69 80 GLU B O 1
ATOM 1778 N N . ILE B 1 81 ? -4.141 -9.031 -15 1 98.88 81 ILE B N 1
ATOM 1779 C CA . ILE B 1 81 ? -3.326 -7.914 -14.531 1 98.88 81 ILE B CA 1
ATOM 1780 C C . ILE B 1 81 ? -3.449 -6.738 -15.5 1 98.88 81 ILE B C 1
ATOM 1782 O O . ILE B 1 81 ? -3.232 -6.895 -16.703 1 98.88 81 ILE B O 1
ATOM 1786 N N . GLU B 1 82 ? -3.791 -5.598 -14.914 1 98.62 82 GLU B N 1
ATOM 1787 C CA . GLU B 1 82 ? -4.043 -4.41 -15.727 1 98.62 82 GLU B CA 1
ATOM 1788 C C . GLU B 1 82 ? -3.205 -3.227 -15.25 1 98.62 82 GLU B C 1
ATOM 1790 O O . GLU B 1 82 ? -2.826 -3.16 -14.078 1 98.62 82 GLU B O 1
ATOM 1795 N N . ASP B 1 83 ? -2.834 -2.338 -16.219 1 98.38 83 ASP B N 1
ATOM 1796 C CA . ASP B 1 83 ? -2.357 -0.987 -15.938 1 98.38 83 ASP B CA 1
ATOM 1797 C C . ASP B 1 83 ? -1.103 -1.019 -15.07 1 98.38 83 ASP B C 1
ATOM 1799 O O . ASP B 1 83 ? -1.037 -0.345 -14.039 1 98.38 83 ASP B O 1
ATOM 1803 N N . ILE B 1 84 ? -0.124 -1.829 -15.469 1 98.88 84 ILE B N 1
ATOM 1804 C CA . ILE B 1 84 ? 1.151 -1.831 -14.758 1 98.88 84 ILE B CA 1
ATOM 1805 C C . ILE B 1 84 ? 1.901 -0.533 -15.047 1 98.88 84 ILE B C 1
ATOM 1807 O O . ILE B 1 84 ? 2.066 -0.146 -16.203 1 98.88 84 ILE B O 1
ATOM 1811 N N . ARG B 1 85 ? 2.342 0.151 -14.023 1 98.44 85 ARG B N 1
ATOM 1812 C CA . ARG B 1 85 ? 3.064 1.41 -14.156 1 98.44 85 ARG B CA 1
ATOM 1813 C C . ARG B 1 85 ? 4.23 1.479 -13.172 1 98.44 85 ARG B C 1
ATOM 1815 O O . ARG B 1 85 ? 4.172 0.896 -12.094 1 98.44 85 ARG B O 1
ATOM 1822 N N . CYS B 1 86 ? 5.215 2.152 -13.594 1 98.25 86 CYS B N 1
ATOM 1823 C CA . CYS B 1 86 ? 6.293 2.475 -12.664 1 98.25 86 CYS B CA 1
ATOM 1824 C C . CYS B 1 86 ? 5.879 3.59 -11.711 1 98.25 86 CYS B C 1
ATOM 1826 O O . CYS B 1 86 ? 5.562 4.699 -12.148 1 98.25 86 CYS B O 1
ATOM 1828 N N . GLY B 1 87 ? 5.898 3.35 -10.469 1 97.19 87 GLY B N 1
ATOM 1829 C CA . GLY B 1 87 ? 5.566 4.355 -9.469 1 97.19 87 GLY B CA 1
ATOM 1830 C C . GLY B 1 87 ? 6.773 5.133 -8.977 1 97.19 87 GLY B C 1
ATOM 1831 O O . GLY B 1 87 ? 6.695 6.348 -8.781 1 97.19 87 GLY B O 1
ATOM 1832 N N . TRP B 1 88 ? 7.816 4.395 -8.719 1 96.94 88 TRP B N 1
ATOM 1833 C CA . TRP B 1 88 ? 9.078 4.941 -8.219 1 96.94 88 TRP B CA 1
ATOM 1834 C C . TRP B 1 88 ? 10.227 3.98 -8.484 1 96.94 88 TRP B C 1
ATOM 1836 O O . TRP B 1 88 ? 10.07 2.764 -8.375 1 96.94 88 TRP B O 1
ATOM 1846 N N . GLU B 1 89 ? 11.367 4.562 -8.82 1 96.94 89 GLU B N 1
ATOM 1847 C CA . GLU B 1 89 ? 12.531 3.717 -9.062 1 96.94 89 GLU B CA 1
ATOM 1848 C C . GLU B 1 89 ? 13.82 4.414 -8.625 1 96.94 89 GLU B C 1
ATOM 1850 O O . GLU B 1 89 ? 13.992 5.613 -8.867 1 96.94 89 GLU B O 1
ATOM 1855 N N . ALA B 1 90 ? 14.641 3.689 -7.93 1 92.69 90 ALA B N 1
ATOM 1856 C CA . ALA B 1 90 ? 16 4.129 -7.605 1 92.69 90 ALA B CA 1
ATOM 1857 C C . ALA B 1 90 ? 16.953 2.939 -7.516 1 92.69 90 ALA B C 1
ATOM 1859 O O . ALA B 1 90 ? 16.719 2.01 -6.738 1 92.69 90 ALA B O 1
ATOM 1860 N N . ALA B 1 91 ? 18.031 3.059 -8.242 1 89.38 91 ALA B N 1
ATOM 1861 C CA . ALA B 1 91 ? 19.062 2.027 -8.227 1 89.38 91 ALA B CA 1
ATOM 1862 C C . ALA B 1 91 ? 18.469 0.65 -8.508 1 89.38 91 ALA B C 1
ATOM 1864 O O . ALA B 1 91 ? 17.875 0.424 -9.562 1 89.38 91 ALA B O 1
ATOM 1865 N N . ASP B 1 92 ? 18.5 -0.237 -7.617 1 95.19 92 ASP B N 1
ATOM 1866 C CA . ASP B 1 92 ? 18.047 -1.615 -7.812 1 95.19 92 ASP B CA 1
ATOM 1867 C C . ASP B 1 92 ? 16.672 -1.844 -7.191 1 95.19 92 ASP B C 1
ATOM 1869 O O . ASP B 1 92 ? 16.281 -2.986 -6.957 1 95.19 92 ASP B O 1
ATOM 1873 N N . THR B 1 93 ? 15.992 -0.757 -6.879 1 97.5 93 THR B N 1
ATOM 1874 C CA . THR B 1 93 ? 14.703 -0.832 -6.195 1 97.5 93 THR B CA 1
ATOM 1875 C C . THR B 1 93 ? 13.609 -0.146 -7.016 1 97.5 93 THR B C 1
ATOM 1877 O O . THR B 1 93 ? 13.836 0.932 -7.57 1 97.5 93 THR B O 1
ATOM 1880 N N . ILE B 1 94 ? 12.438 -0.772 -7.109 1 98.06 94 ILE B N 1
ATOM 1881 C CA . ILE B 1 94 ? 11.352 -0.189 -7.895 1 98.06 94 ILE B CA 1
ATOM 1882 C C . ILE B 1 94 ? 10.016 -0.47 -7.215 1 98.06 94 ILE B C 1
ATOM 1884 O O . ILE B 1 94 ? 9.82 -1.538 -6.633 1 98.06 94 ILE B O 1
ATOM 1888 N N . VAL B 1 95 ? 9.148 0.503 -7.211 1 98.62 95 VAL B N 1
ATOM 1889 C CA . VAL B 1 95 ? 7.734 0.313 -6.91 1 98.62 95 VAL B CA 1
ATOM 1890 C C . VAL B 1 95 ? 6.934 0.276 -8.203 1 98.62 95 VAL B C 1
ATOM 1892 O O . VAL B 1 95 ? 7.02 1.195 -9.023 1 98.62 95 VAL B O 1
ATOM 1895 N N . VAL B 1 96 ? 6.152 -0.762 -8.398 1 98.81 96 VAL B N 1
ATOM 1896 C CA . VAL B 1 96 ? 5.203 -0.814 -9.508 1 98.81 96 VAL B CA 1
ATOM 1897 C C . VAL B 1 96 ? 3.777 -0.872 -8.961 1 98.81 96 VAL B C 1
ATOM 1899 O O . VAL B 1 96 ? 3.527 -1.475 -7.918 1 98.81 96 VAL B O 1
ATOM 1902 N N . THR B 1 97 ? 2.906 -0.22 -9.641 1 98.88 97 THR B N 1
ATOM 1903 C CA . THR B 1 97 ? 1.479 -0.345 -9.367 1 98.88 97 THR B CA 1
ATOM 1904 C C . THR B 1 97 ? 0.779 -1.122 -10.477 1 98.88 97 THR B C 1
ATOM 1906 O O . THR B 1 97 ? 1.252 -1.146 -11.617 1 98.88 97 THR B O 1
ATOM 1909 N N . TYR B 1 98 ? -0.242 -1.783 -10.133 1 98.94 98 TYR B N 1
ATOM 1910 C CA . TYR B 1 98 ? -1.056 -2.516 -11.094 1 98.94 98 TYR B CA 1
ATOM 1911 C C . TYR B 1 98 ? -2.43 -2.832 -10.516 1 98.94 98 TYR B C 1
ATOM 1913 O O . TYR B 1 98 ? -2.652 -2.691 -9.312 1 98.94 98 TYR B O 1
ATOM 1921 N N . ILE B 1 99 ? -3.314 -3.178 -11.406 1 98.94 99 ILE B N 1
ATOM 1922 C CA . ILE B 1 99 ? -4.641 -3.639 -11 1 98.94 99 ILE B CA 1
ATOM 1923 C C . ILE B 1 99 ? -4.742 -5.148 -11.203 1 98.94 99 ILE B C 1
ATOM 1925 O O . ILE B 1 99 ? -4.383 -5.668 -12.266 1 98.94 99 ILE B O 1
ATOM 1929 N N . GLU B 1 100 ? -5.137 -5.781 -10.156 1 98.88 100 GLU B N 1
ATOM 1930 C CA . GLU B 1 100 ? -5.469 -7.203 -10.203 1 98.88 100 GLU B CA 1
ATOM 1931 C C . GLU B 1 100 ? -6.977 -7.414 -10.289 1 98.88 100 GLU B C 1
ATOM 1933 O O . GLU B 1 100 ? -7.707 -7.102 -9.344 1 98.88 100 GLU B O 1
ATOM 1938 N N . ALA B 1 101 ? -7.449 -7.871 -11.414 1 98.69 101 ALA B N 1
ATOM 1939 C CA . ALA B 1 101 ? -8.852 -8.211 -11.625 1 98.69 101 ALA B CA 1
ATOM 1940 C C . ALA B 1 101 ? -9.07 -9.719 -11.523 1 98.69 101 ALA B C 1
ATOM 1942 O O . ALA B 1 101 ? -8.492 -10.492 -12.297 1 98.69 101 ALA B O 1
ATOM 1943 N N . GLN B 1 102 ? -9.984 -10.141 -10.562 1 98.12 102 GLN B N 1
ATOM 1944 C CA . GLN B 1 102 ? -10.219 -11.555 -10.32 1 98.12 102 GLN B CA 1
ATOM 1945 C C . GLN B 1 102 ? -11.68 -11.922 -10.57 1 98.12 102 GLN B C 1
ATOM 1947 O O . GLN B 1 102 ? -12.578 -11.109 -10.336 1 98.12 102 GLN B O 1
ATOM 1952 N N . VAL B 1 103 ? -11.82 -13.07 -11.148 1 97.38 103 VAL B N 1
ATOM 1953 C CA . VAL B 1 103 ? -13.141 -13.711 -11.172 1 97.38 103 VAL B CA 1
ATOM 1954 C C . VAL B 1 103 ? -13.062 -15.078 -10.5 1 97.38 103 VAL B C 1
ATOM 1956 O O . VAL B 1 103 ? -12.211 -15.898 -10.836 1 97.38 103 VAL B O 1
ATOM 1959 N N . ARG B 1 104 ? -13.852 -15.25 -9.523 1 95.75 104 ARG B N 1
ATOM 1960 C CA . ARG B 1 104 ? -13.992 -16.531 -8.852 1 95.75 104 ARG B CA 1
ATOM 1961 C C . ARG B 1 104 ? -15.453 -16.953 -8.766 1 95.75 104 ARG B C 1
ATOM 1963 O O . ARG B 1 104 ? -16.266 -16.297 -8.117 1 95.75 104 ARG B O 1
ATOM 1970 N N . ALA B 1 105 ? -15.695 -18.047 -9.312 1 95.25 105 ALA B N 1
ATOM 1971 C CA . ALA B 1 105 ? -17.047 -18.594 -9.289 1 95.25 105 ALA B CA 1
ATOM 1972 C C . ALA B 1 105 ? -18.078 -17.547 -9.719 1 95.25 105 ALA B C 1
ATOM 1974 O O . ALA B 1 105 ? -19.109 -17.391 -9.07 1 95.25 105 ALA B O 1
ATOM 1975 N N . GLY B 1 106 ? -17.672 -16.75 -10.672 1 95.19 106 GLY B N 1
ATOM 1976 C CA . GLY B 1 106 ? -18.594 -15.789 -11.258 1 95.19 106 GLY B CA 1
ATOM 1977 C C . GLY B 1 106 ? -18.609 -14.461 -10.523 1 95.19 106 GLY B C 1
ATOM 1978 O O . GLY B 1 106 ? -19.234 -13.508 -10.977 1 95.19 106 GLY B O 1
ATOM 1979 N N . ILE B 1 107 ? -17.938 -14.383 -9.398 1 96.94 107 ILE B N 1
ATOM 1980 C CA . ILE B 1 107 ? -17.891 -13.148 -8.617 1 96.94 107 ILE B CA 1
ATOM 1981 C C . ILE B 1 107 ? -16.625 -12.359 -8.977 1 96.94 107 ILE B C 1
ATOM 1983 O O . ILE B 1 107 ? -15.516 -12.891 -8.914 1 96.94 107 ILE B O 1
ATOM 1987 N N . SER B 1 108 ? -16.812 -11.125 -9.406 1 97.94 108 SER B N 1
ATOM 1988 C CA . SER B 1 108 ? -15.695 -10.289 -9.828 1 97.94 108 SER B CA 1
ATOM 1989 C C . SER B 1 108 ? -15.219 -9.391 -8.688 1 97.94 108 SER B C 1
ATOM 1991 O O . SER B 1 108 ? -16.016 -8.93 -7.879 1 97.94 108 SER B O 1
ATOM 1993 N N . SER B 1 109 ? -13.969 -9.156 -8.648 1 98.06 109 SER B N 1
ATOM 1994 C CA . SER B 1 109 ? -13.336 -8.195 -7.75 1 98.06 109 SER B CA 1
ATOM 1995 C C . SER B 1 109 ? -12.117 -7.559 -8.398 1 98.06 109 SER B C 1
ATOM 1997 O O . SER B 1 109 ? -11.57 -8.094 -9.367 1 98.06 109 SER B O 1
ATOM 1999 N N . ARG B 1 110 ? -11.805 -6.375 -7.992 1 98.62 110 ARG B N 1
ATOM 2000 C CA . ARG B 1 110 ? -10.609 -5.668 -8.445 1 98.62 110 ARG B CA 1
ATOM 2001 C C . ARG B 1 110 ? -9.875 -5.023 -7.277 1 98.62 110 ARG B C 1
ATOM 2003 O O . ARG B 1 110 ? -10.508 -4.484 -6.363 1 98.62 110 ARG B O 1
ATOM 2010 N N . ARG B 1 111 ? -8.609 -5.164 -7.32 1 98.81 111 ARG B N 1
ATOM 2011 C CA . ARG B 1 111 ? -7.812 -4.504 -6.289 1 98.81 111 ARG B CA 1
ATOM 2012 C C . ARG B 1 111 ? -6.641 -3.744 -6.906 1 98.81 111 ARG B C 1
ATOM 2014 O O . ARG B 1 111 ? -6.074 -4.176 -7.914 1 98.81 111 ARG B O 1
ATOM 2021 N N . GLN B 1 112 ? -6.383 -2.521 -6.434 1 98.88 112 GLN B N 1
ATOM 2022 C CA . GLN B 1 112 ? -5.199 -1.72 -6.73 1 98.88 112 GLN B CA 1
ATOM 2023 C C . GLN B 1 112 ? -4.012 -2.156 -5.879 1 98.88 112 GLN B C 1
ATOM 2025 O O . GLN B 1 112 ? -4.133 -2.289 -4.66 1 98.88 112 GLN B O 1
ATOM 2030 N N . ALA B 1 113 ? -2.854 -2.438 -6.539 1 98.94 113 ALA B N 1
ATOM 2031 C CA . ALA B 1 113 ? -1.704 -2.967 -5.809 1 98.94 113 ALA B CA 1
ATOM 2032 C C . ALA B 1 113 ? -0.476 -2.08 -6.004 1 98.94 113 ALA B C 1
ATOM 2034 O O . ALA B 1 113 ? -0.284 -1.503 -7.074 1 98.94 113 ALA B O 1
ATOM 2035 N N . SER B 1 114 ? 0.333 -1.871 -4.98 1 98.94 114 SER B N 1
ATOM 2036 C CA . SER B 1 114 ? 1.714 -1.401 -5.016 1 98.94 114 SER B CA 1
ATOM 2037 C C . SER B 1 114 ? 2.686 -2.51 -4.625 1 98.94 114 SER B C 1
ATOM 2039 O O . SER B 1 114 ? 2.576 -3.086 -3.541 1 98.94 114 SER B O 1
ATOM 2041 N N . ALA B 1 115 ? 3.621 -2.807 -5.461 1 98.94 115 ALA B N 1
ATOM 2042 C CA . ALA B 1 115 ? 4.621 -3.834 -5.18 1 98.94 115 ALA B CA 1
ATOM 2043 C C . ALA B 1 115 ? 6.031 -3.252 -5.215 1 98.94 115 ALA B C 1
ATOM 2045 O O . ALA B 1 115 ? 6.402 -2.568 -6.168 1 98.94 115 ALA B O 1
ATOM 2046 N N . LEU B 1 116 ? 6.773 -3.514 -4.195 1 98.81 116 LEU B N 1
ATOM 2047 C CA . LEU B 1 116 ? 8.188 -3.15 -4.121 1 98.81 116 LEU B CA 1
ATOM 2048 C C . LEU B 1 116 ? 9.07 -4.332 -4.5 1 98.81 116 LEU B C 1
ATOM 2050 O O . LEU B 1 116 ? 8.93 -5.426 -3.949 1 98.81 116 LEU B O 1
ATOM 2054 N N . PHE B 1 117 ? 9.969 -4.07 -5.445 1 98.69 117 PHE B N 1
ATOM 2055 C CA . PHE B 1 117 ? 10.914 -5.09 -5.891 1 98.69 117 PHE B CA 1
ATOM 2056 C C . PHE B 1 117 ? 12.352 -4.602 -5.727 1 98.69 117 PHE B C 1
ATOM 2058 O O . PHE B 1 117 ? 12.625 -3.406 -5.848 1 98.69 117 PHE B O 1
ATOM 2065 N N . THR B 1 118 ? 13.227 -5.504 -5.477 1 98.12 118 THR B N 1
ATOM 2066 C CA . THR B 1 118 ? 14.656 -5.289 -5.652 1 98.12 118 THR B CA 1
ATOM 2067 C C . THR B 1 118 ? 15.234 -6.27 -6.668 1 98.12 118 THR B C 1
ATOM 2069 O O . THR B 1 118 ? 14.672 -7.348 -6.879 1 98.12 118 THR B O 1
ATOM 2072 N N . SER B 1 119 ? 16.281 -5.812 -7.273 1 97.69 119 SER B N 1
ATOM 2073 C CA . SER B 1 119 ? 16.984 -6.723 -8.18 1 97.69 119 SER B CA 1
ATOM 2074 C C . SER B 1 119 ? 17.531 -7.934 -7.43 1 97.69 119 SER B C 1
ATOM 2076 O O . SER B 1 119 ? 17.984 -7.812 -6.289 1 97.69 119 SER B O 1
ATOM 2078 N N . SER B 1 120 ? 17.406 -9.062 -8.016 1 97.25 120 SER B N 1
ATOM 2079 C CA . SER B 1 120 ? 17.953 -10.312 -7.484 1 97.25 120 SER B CA 1
ATOM 2080 C C . SER B 1 120 ? 18.344 -11.266 -8.609 1 97.25 120 SER B C 1
ATOM 2082 O O . SER B 1 120 ? 17.484 -11.805 -9.305 1 97.25 120 SER B O 1
ATOM 2084 N N . SER B 1 121 ? 19.578 -11.547 -8.734 1 94.56 121 SER B N 1
ATOM 2085 C CA . SER B 1 121 ? 20.047 -12.391 -9.828 1 94.56 121 SER B CA 1
ATOM 2086 C C . SER B 1 121 ? 19.625 -13.844 -9.625 1 94.56 121 SER B C 1
ATOM 2088 O O . SER B 1 121 ? 19.609 -14.625 -10.578 1 94.56 121 SER B O 1
ATOM 2090 N N . SER B 1 122 ? 19.203 -14.203 -8.438 1 95.12 122 SER B N 1
ATOM 2091 C CA . SER B 1 122 ? 18.828 -15.586 -8.141 1 95.12 122 SER B CA 1
ATOM 2092 C C . SER B 1 122 ? 17.344 -15.82 -8.375 1 95.12 122 SER B C 1
ATOM 2094 O O . SER B 1 122 ? 16.891 -16.969 -8.422 1 95.12 122 SER B O 1
ATOM 2096 N N . ALA B 1 123 ? 16.609 -14.742 -8.453 1 96.62 123 ALA B N 1
ATOM 2097 C CA . ALA B 1 123 ? 15.172 -14.875 -8.672 1 96.62 123 ALA B CA 1
ATOM 2098 C C . ALA B 1 123 ? 14.859 -15.125 -10.148 1 96.62 123 ALA B C 1
ATOM 2100 O O . ALA B 1 123 ? 15.586 -14.656 -11.031 1 96.62 123 ALA B O 1
ATOM 2101 N N . PRO B 1 124 ? 13.828 -15.836 -10.461 1 96.25 124 PRO B N 1
ATOM 2102 C CA . PRO B 1 124 ? 13.523 -16.297 -11.82 1 96.25 124 PRO B CA 1
ATOM 2103 C C . PRO B 1 124 ? 13.484 -15.148 -12.836 1 96.25 124 PRO B C 1
ATOM 2105 O O . PRO B 1 124 ? 13.953 -15.305 -13.961 1 96.25 124 PRO B O 1
ATOM 2108 N N . ASN B 1 125 ? 12.898 -14 -12.523 1 97.56 125 ASN B N 1
ATOM 2109 C CA . ASN B 1 125 ? 12.812 -12.875 -13.445 1 97.56 125 ASN B CA 1
ATOM 2110 C C . ASN B 1 125 ? 13.75 -11.742 -13.039 1 97.56 125 ASN B C 1
ATOM 2112 O O . ASN B 1 125 ? 13.57 -10.602 -13.461 1 97.56 125 ASN B O 1
ATOM 2116 N N . GLY B 1 126 ? 14.664 -12.008 -12.141 1 97.75 126 GLY B N 1
ATOM 2117 C CA . GLY B 1 126 ? 15.711 -11.062 -11.789 1 97.75 126 GLY B CA 1
ATOM 2118 C C . GLY B 1 126 ? 15.273 -10.047 -10.75 1 97.75 126 GLY B C 1
ATOM 2119 O O . GLY B 1 126 ? 15.945 -9.031 -10.539 1 97.75 126 GLY B O 1
ATOM 2120 N N . VAL B 1 127 ? 14.078 -10.219 -10.211 1 98.38 127 VAL B N 1
ATOM 2121 C CA . VAL B 1 127 ? 13.594 -9.352 -9.141 1 98.38 127 VAL B CA 1
ATOM 2122 C C . VAL B 1 127 ? 12.961 -10.188 -8.039 1 98.38 127 VAL B C 1
ATOM 2124 O O . VAL B 1 127 ? 12.492 -11.305 -8.289 1 98.38 127 VAL B O 1
ATOM 2127 N N . GLU B 1 128 ? 12.953 -9.688 -6.832 1 98.44 128 GLU B N 1
ATOM 2128 C CA . GLU B 1 128 ? 12.242 -10.312 -5.723 1 98.44 128 GLU B CA 1
ATOM 2129 C C . GLU B 1 128 ? 11.25 -9.344 -5.086 1 98.44 128 GLU B C 1
ATOM 2131 O O . GLU B 1 128 ? 11.516 -8.141 -5.016 1 98.44 128 GLU B O 1
ATOM 2136 N N . TRP B 1 129 ? 10.203 -9.883 -4.633 1 98.69 129 TRP B N 1
ATOM 2137 C CA . TRP B 1 129 ? 9.195 -9.109 -3.914 1 98.69 129 TRP B CA 1
ATOM 2138 C C . TRP B 1 129 ? 9.703 -8.711 -2.531 1 98.69 129 TRP B C 1
ATOM 2140 O O . TRP B 1 129 ? 10.219 -9.547 -1.784 1 98.69 129 TRP B O 1
ATOM 2150 N N . ARG B 1 130 ? 9.516 -7.418 -2.193 1 98.62 130 ARG B N 1
ATOM 2151 C CA . ARG B 1 130 ? 9.93 -6.965 -0.871 1 98.62 130 ARG B CA 1
ATOM 2152 C C . ARG B 1 130 ? 8.734 -6.512 -0.046 1 98.62 130 ARG B C 1
ATOM 2154 O O . ARG B 1 130 ? 8.742 -6.621 1.183 1 98.62 130 ARG B O 1
ATOM 2161 N N . HIS B 1 131 ? 7.758 -5.984 -0.713 1 98.88 131 HIS B N 1
ATOM 2162 C CA . HIS B 1 131 ? 6.551 -5.5 -0.053 1 98.88 131 HIS B CA 1
ATOM 2163 C C . HIS B 1 131 ? 5.383 -5.422 -1.029 1 98.88 131 HIS B C 1
ATOM 2165 O O . HIS B 1 131 ? 5.562 -5.055 -2.193 1 98.88 131 HIS B O 1
ATOM 2171 N N . LEU B 1 132 ? 4.23 -5.801 -0.635 1 98.94 132 LEU B N 1
ATOM 2172 C CA . LEU B 1 132 ? 3.008 -5.723 -1.426 1 98.94 132 LEU B CA 1
ATOM 2173 C C . LEU B 1 132 ? 1.866 -5.137 -0.603 1 98.94 132 LEU B C 1
ATOM 2175 O O . LEU B 1 132 ? 1.612 -5.578 0.52 1 98.94 132 LEU B O 1
ATOM 2179 N N . HIS B 1 133 ? 1.196 -4.105 -1.057 1 98.94 133 HIS B N 1
ATOM 2180 C CA . HIS B 1 133 ? 0.018 -3.514 -0.43 1 98.94 133 HIS B CA 1
ATOM 2181 C C . HIS B 1 133 ? -1.143 -3.424 -1.415 1 98.94 133 HIS B C 1
ATOM 2183 O O . HIS B 1 133 ? -0.974 -2.941 -2.537 1 98.94 133 HIS B O 1
ATOM 2189 N N . GLU B 1 134 ? -2.281 -3.869 -1.001 1 98.88 134 GLU B N 1
ATOM 2190 C CA . GLU B 1 134 ? -3.445 -3.902 -1.881 1 98.88 134 GLU B CA 1
ATOM 2191 C C . GLU B 1 134 ? -4.645 -3.213 -1.236 1 98.88 134 GLU B C 1
ATOM 2193 O O . GLU B 1 134 ? -4.816 -3.264 -0.017 1 98.88 134 GLU B O 1
ATOM 2198 N N . THR B 1 135 ? -5.445 -2.605 -2.078 1 98.69 135 THR B N 1
ATOM 2199 C CA . THR B 1 135 ? -6.711 -1.987 -1.69 1 98.69 135 THR B CA 1
ATOM 2200 C C . THR B 1 135 ? -7.797 -2.287 -2.721 1 98.69 135 THR B C 1
ATOM 2202 O O . THR B 1 135 ? -7.527 -2.316 -3.924 1 98.69 135 THR B O 1
ATOM 2205 N N . TRP B 1 136 ? -9.031 -2.359 -2.248 1 97.94 136 TRP B N 1
ATOM 2206 C CA . TRP B 1 136 ? -10.117 -2.689 -3.162 1 97.94 136 TRP B CA 1
ATOM 2207 C C . TRP B 1 136 ? -10.43 -1.516 -4.086 1 97.94 136 TRP B C 1
ATOM 2209 O O . TRP B 1 136 ? -10.516 -0.37 -3.635 1 97.94 136 TRP B O 1
ATOM 2219 N N . LEU B 1 137 ? -10.562 -1.84 -5.289 1 98.06 137 LEU B N 1
ATOM 2220 C CA . LEU B 1 137 ? -11.25 -0.956 -6.227 1 98.06 137 LEU B CA 1
ATOM 2221 C C . LEU B 1 137 ? -12.711 -1.352 -6.383 1 98.06 137 LEU B C 1
ATOM 2223 O O . LEU B 1 137 ? -13.57 -0.494 -6.59 1 98.06 137 LEU B O 1
ATOM 2227 N N . GLN B 1 138 ? -12.898 -2.568 -6.352 1 96.94 138 GLN B N 1
ATOM 2228 C CA . GLN B 1 138 ? -14.195 -3.225 -6.414 1 96.94 138 GLN B CA 1
ATOM 2229 C C . GLN B 1 138 ? -14.25 -4.434 -5.484 1 96.94 138 GLN B C 1
ATOM 2231 O O . GLN B 1 138 ? -13.586 -5.445 -5.734 1 96.94 138 GLN B O 1
ATOM 2236 N N . MET B 1 139 ? -15.078 -4.367 -4.469 1 95 139 MET B N 1
ATOM 2237 C CA . MET B 1 139 ? -15.25 -5.484 -3.541 1 95 139 MET B CA 1
ATOM 2238 C C . MET B 1 139 ? -16.062 -6.605 -4.18 1 95 139 MET B C 1
ATOM 2240 O O . MET B 1 139 ? -16.938 -6.352 -5 1 95 139 MET B O 1
ATOM 2244 N N . PRO B 1 140 ? -15.703 -7.836 -3.803 1 92.81 140 PRO B N 1
ATOM 2245 C CA . PRO B 1 140 ? -16.578 -8.906 -4.297 1 92.81 140 PRO B CA 1
ATOM 2246 C C . PRO B 1 140 ? -18.016 -8.773 -3.811 1 92.81 140 PRO B C 1
ATOM 2248 O O . PRO B 1 140 ? -18.25 -8.383 -2.664 1 92.81 140 PRO B O 1
ATOM 2251 N N . GLU B 1 141 ? -18.938 -8.953 -4.832 1 85.69 141 GLU B N 1
ATOM 2252 C CA . GLU B 1 141 ? -20.359 -8.844 -4.5 1 85.69 141 GLU B CA 1
ATOM 2253 C C . GLU B 1 141 ? -20.812 -10.023 -3.639 1 85.69 141 GLU B C 1
ATOM 2255 O O . GLU B 1 141 ? -20.453 -11.172 -3.9 1 85.69 141 GLU B O 1
ATOM 2260 N N . THR B 1 142 ? -20.984 -9.898 -2.363 1 68.69 142 THR B N 1
ATOM 2261 C CA . THR B 1 142 ? -21.531 -10.977 -1.56 1 68.69 142 THR B CA 1
ATOM 2262 C C . THR B 1 142 ? -22.984 -11.266 -1.974 1 68.69 142 THR B C 1
ATOM 2264 O O . THR B 1 142 ? -23.781 -10.344 -2.129 1 68.69 142 THR B O 1
ATOM 2267 N N . SER B 1 143 ? -23.234 -12.312 -2.674 1 51.03 143 SER B N 1
ATOM 2268 C CA . SER B 1 143 ? -24.609 -12.688 -2.98 1 51.03 143 SER B CA 1
ATOM 2269 C C . SER B 1 143 ? -25.516 -12.531 -1.76 1 51.03 143 SER B C 1
ATOM 2271 O O . SER B 1 143 ? -25.172 -13 -0.67 1 51.03 143 SER B O 1
ATOM 2273 N N . GLN B 1 144 ? -26.109 -11.43 -1.562 1 40.53 144 GLN B N 1
ATOM 2274 C CA . GLN B 1 144 ? -27.25 -11.586 -0.667 1 40.53 144 GLN B CA 1
ATOM 2275 C C . GLN B 1 144 ? -28.125 -12.766 -1.083 1 40.53 144 GLN B C 1
ATOM 2277 O O . GLN B 1 144 ? -28.703 -12.766 -2.17 1 40.53 144 GLN B O 1
ATOM 2282 N N . ALA B 1 145 ? -27.578 -13.906 -0.995 1 31.28 145 ALA B N 1
ATOM 2283 C CA . ALA B 1 145 ? -28.609 -14.945 -0.994 1 31.28 145 ALA B CA 1
ATOM 2284 C C . ALA B 1 145 ? -29.547 -14.797 0.207 1 31.28 145 ALA B C 1
ATOM 2286 O O . ALA B 1 145 ? -29.094 -14.461 1.306 1 31.28 145 ALA B O 1
#

Secondary structure (DSSP, 8-state):
------HHHHHHHHHHHHHHHHHHHHBTTTGGGS-THHHHHHEEEEEEEE-TT---EEHHHHHHHHHHTTT-B-S-EEEEEEEEEEEEEETTEEEEEEEEEEEETTEEEEEEEEEEEEE-TTSTTSEEEEEEEEEEEE-------/---PPPHHHHHHHHHHHHHHHHHHHHBTTTGGGS-THHHHHHEEEEEEEE-TT---EEHHHHHHHHHHTTT-B-S-EEEEEEEEEEEEEETTEEEEEEEEEEEETTEEEEEEEEEEEEE-TTSTTSEEEEEEEEEEEE-------

pLDDT: mean 94.92, std 11.51, range [31.28, 98.94]

Organism: NCBI:txid484088

InterPro domains:
  IPR016918 Uncharacterised conserved protein UCP029394 [PIRSF029394] (9-138)
  IPR032710 NTF2-like domain superfamily [SSF54427] (13-137)

Nearest PDB structures (foldseek):
  1tp6-assembly1_A  TM=9.072E-01  e=1.321E-09  Pseudomonas aeruginosa PAO1
  5iep-assembly1_A  TM=7.616E-01  e=6.774E-05  synthetic construct
  3hzp-assembly1_A-2  TM=6.071E-01  e=2.184E-05  Prochlorococcus marinus str. NATL2A
  8th5-assembly2_B  TM=7.621E-01  e=6.276E-03  Homo sapiens
  6w40-assembly1_B  TM=5.192E-01  e=4.135E-03  synthetic construct

Foldseek 3Di:
DPPPQDLLNLVVVCVVVVQVLLVQFLALVRNVVRDLVLLVQAADQQEWEQEQVRDIDTSVRVSVVSVVNGNVAHPFKDKDKADWDWDDDDDQKTKIWIKIWMTGPNWIWIKIKIWMWGADPRRPSRIHTRYMYIHTPGDTDDPPD/DPPPQDLLNLVVVCVVVVQVLLVQFLALVRNVVRDLVLLVQAADPQEWEQEQVRDIDTSVRVSVVSVVNGNVAHPFKDKDKADWDWDDDDDQKTKIWIKIWMTGPNWIWIKIKIWMWGADPRRPSRIHTRYMYIHTPGDTDDPPD